Protein 2IJE (pdb70)

Sequence (237 aa):
GPLGSALEIAEQLTLLDHLVFKSIPYEEFFGQGWMKAEKYERTPYIMKTTKHFNHVSNFIASEIIRNEDISARASAIEKWVAVADICRCLHNYNAVLEITSSINRSAIFRLKKTWLKVSKQTKSLLDKLQKLVSSDGRFKNLRESLRNCDPPCVPYLGMYLTDLVFIEEGTPNYTEDGLVNFSKMRMISHIIREIRQFQQTTYKIDPQPKVIQYLLDESFMLDEESLYESSLLIEPK

B-factor: mean 37.24, std 9.21, range [16.59, 80.66]

Radius of gyration: 19.48 Å; Cα contacts (8 Å, |Δi|>4): 268; chains: 1; bounding box: 43×47×56 Å

Solvent-accessible surface area: 13004 Å² total; per-residue (Å²): 88,114,141,37,53,1,81,75,13,0,50,1,4,0,40,35,1,6,111,26,3,84,47,4,54,80,100,12,0,92,23,24,0,5,111,78,91,90,58,144,129,114,1,47,79,0,28,108,12,62,153,27,32,76,35,8,8,37,4,0,0,0,29,0,5,130,35,167,80,50,62,35,12,4,59,8,0,52,53,1,1,27,0,0,28,36,0,76,79,48,65,0,7,9,0,0,24,0,0,4,45,0,2,76,60,75,4,0,118,37,0,113,129,1,38,138,113,5,44,170,141,15,84,57,52,15,58,124,1,52,111,33,4,30,74,110,57,100,29,140,66,0,82,76,33,10,171,98,14,118,39,46,0,2,2,50,7,17,4,8,18,65,13,0,34,144,23,20,132,64,30,85,77,135,48,184,118,51,115,61,19,127,68,4,70,165,92,7,44,119,20,6,174,76,0,98,84,7,12,115,53,71,20,211,30,112,82,80,102,178,19,39,138,71,8,91,53,116,100,38,58,34,90,133,115,34,0,70,109,30,0,55,147,55,24,102,185

Nearest PDB structures (foldseek):
  2ije-assembly1_S  TM=1.004E+00  e=6.057E-34  Mus musculus
  3qxl-assembly1_A  TM=9.163E-01  e=3.971E-13  Homo sapiens
  6axg-assembly1_A  TM=9.161E-01  e=7.379E-11  Homo sapiens
  6axg-assembly6_K  TM=8.942E-01  e=6.439E-11  Homo sapiens
  6axg-assembly5_I  TM=9.229E-01  e=1.831E-10  Homo sapiens

Foldseek 3Di:
DLLVVLQQLLQQLLQVLLVLLLPFDLVLLPPLLCPDPCNCVSGVSVVVNVVSLVLLLLLLLLVLLPDDDLQVNLVSLLSLLSSLVVNVVQQALSSLCSRLVSCVQPLNVVLVVSVVNHDPVSVVSSVVSCLCQPCPPLSVNVVVVLVPDDDLHHHNVVSLSVVSVVLNVPDDCADPVRHGPVVSVVVSVVSSVSSNNNSPDHDPDDHDVVSVVVSPDCVRGDDPVRSNVSSCVNPPD

Secondary structure (DSSP, 8-state):
-HHHHHHHHHHHHHHHHHHHHHT--GGGGGGGGGGSTTHHHH-HHHHHHHHHHHHHHHHHHHHHHT-SSHHHHHHHHHHHHHHHHHHHHTTBHHHHHHHHHHHTSHHHHT-HHHHHTS-HHHHHHHHHHHHHT--HHHHHHHHHHHHT-PSS-B--HHHHHHHHHHHHHHS-SB-TTS-B-HHHHHHHHHHHHHHHHHHHSPP-----HHHHHHHH--TT---HHHHHHHHHHHS--

Structure (mmCIF, N/CA/C/O backbone):
data_2IJE
#
_entry.id   2IJE
#
_cell.length_a   75.430
_cell.length_b   77.801
_cell.length_c   110.303
_cell.angle_alpha   90.00
_cell.angle_beta   90.00
_cell.angle_gamma   90.00
#
_symmetry.space_group_name_H-M   'C 2 2 21'
#
loop_
_entity.id
_entity.type
_entity.pdbx_description
1 polymer 'Guanine nucleotide-releasing protein'
2 non-polymer GLYCEROL
3 water water
#
loop_
_atom_site.group_PDB
_atom_site.id
_atom_site.type_symbol
_atom_site.label_atom_id
_atom_site.label_alt_id
_atom_site.label_comp_id
_atom_site.label_asym_id
_atom_site.label_entity_id
_atom_site.label_seq_id
_atom_site.pdbx_PDB_ins_code
_atom_site.Cartn_x
_atom_site.Cartn_y
_atom_site.Cartn_z
_atom_site.occupancy
_atom_site.B_iso_or_equiv
_atom_site.auth_seq_id
_atom_site.auth_comp_id
_atom_site.auth_asym_id
_atom_site.auth_atom_id
_atom_site.pdbx_PDB_model_num
ATOM 1 N N . GLY A 1 1 ? -33.355 -6.008 -4.135 1.00 41.81 1023 GLY S N 1
ATOM 2 C CA . GLY A 1 1 ? -32.225 -6.905 -4.484 1.00 42.25 1023 GLY S CA 1
ATOM 3 C C . GLY A 1 1 ? -31.361 -7.300 -3.295 1.00 43.17 1023 GLY S C 1
ATOM 4 O O . GLY A 1 1 ? -31.614 -6.881 -2.161 1.00 44.77 1023 GLY S O 1
ATOM 5 N N . PRO A 1 2 ? -30.321 -8.110 -3.526 1.00 42.49 1024 PRO S N 1
ATOM 6 C CA . PRO A 1 2 ? -29.425 -8.550 -2.456 1.00 42.87 1024 PRO S CA 1
ATOM 7 C C . PRO A 1 2 ? -28.791 -7.369 -1.720 1.00 42.13 1024 PRO S C 1
ATOM 8 O O . PRO A 1 2 ? -28.869 -7.289 -0.491 1.00 42.33 1024 PRO S O 1
ATOM 12 N N . LEU A 1 3 ? -28.181 -6.450 -2.470 1.00 40.20 1025 LEU S N 1
ATOM 13 C CA . LEU A 1 3 ? -27.532 -5.286 -1.869 1.00 38.60 1025 LEU S CA 1
ATOM 14 C C . LEU A 1 3 ? -28.467 -4.498 -0.971 1.00 37.36 1025 LEU S C 1
ATOM 15 O O . LEU A 1 3 ? -28.055 -4.014 0.079 1.00 36.95 1025 LEU S O 1
ATOM 20 N N . GLY A 1 4 ? -29.724 -4.371 -1.390 1.00 36.39 1026 GLY S N 1
ATOM 21 C CA . GLY A 1 4 ? -30.699 -3.637 -0.604 1.00 33.77 1026 GLY S CA 1
ATOM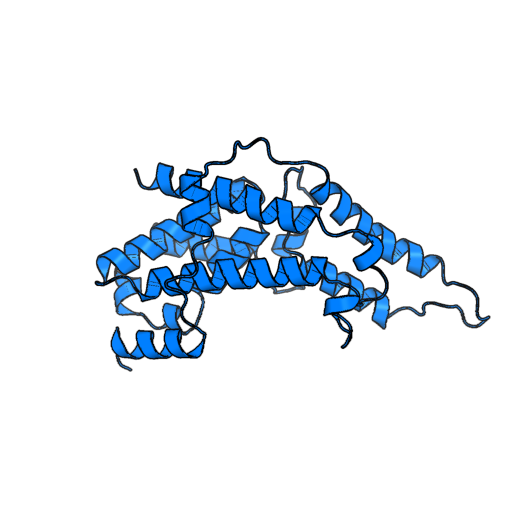 22 C C . GLY A 1 4 ? -31.053 -4.323 0.703 1.00 33.14 1026 GLY S C 1
ATOM 23 O O . GLY A 1 4 ? -31.189 -3.674 1.734 1.00 33.38 1026 GLY S O 1
ATOM 24 N N . SER A 1 5 ? -31.214 -5.639 0.663 1.00 32.66 1027 SER S N 1
ATOM 25 C CA . SER A 1 5 ? -31.544 -6.386 1.863 1.00 31.56 1027 SER S CA 1
ATOM 26 C C . SER A 1 5 ? -30.354 -6.314 2.800 1.00 29.37 1027 SER S C 1
ATOM 27 O O . SER A 1 5 ? -30.498 -6.057 3.987 1.00 28.17 1027 SER S O 1
ATOM 30 N N . ALA A 1 6 ? -29.173 -6.540 2.248 1.00 27.50 1028 ALA S N 1
ATOM 31 C CA . ALA A 1 6 ? -27.953 -6.494 3.036 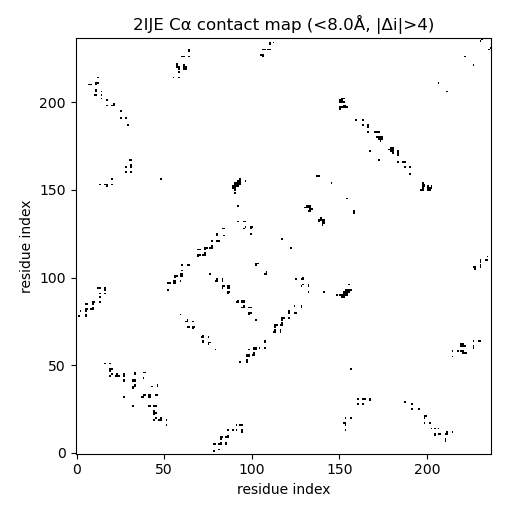1.00 28.54 1028 ALA S CA 1
ATOM 32 C C . ALA A 1 6 ? -27.821 -5.126 3.702 1.00 27.84 1028 ALA S C 1
ATOM 33 O O . ALA A 1 6 ? -27.450 -5.032 4.881 1.00 26.26 1028 ALA S O 1
ATOM 35 N N . LEU A 1 7 ? -28.143 -4.074 2.946 1.00 27.38 1029 LEU S N 1
ATOM 36 C CA . LEU A 1 7 ? -28.050 -2.710 3.454 1.00 26.37 1029 LEU S CA 1
ATOM 37 C C . LEU A 1 7 ? -28.970 -2.445 4.622 1.00 27.24 1029 LEU S C 1
ATOM 38 O O . LEU A 1 7 ? -28.515 -1.919 5.632 1.00 27.18 1029 LEU S O 1
ATOM 43 N N . GLU A 1 8 ? -30.256 -2.788 4.513 1.00 28.50 1030 GLU S N 1
ATOM 44 C CA . GLU A 1 8 ? -31.139 -2.525 5.655 1.00 29.83 1030 GLU S CA 1
ATOM 45 C C . GLU A 1 8 ? -30.819 -3.389 6.873 1.00 27.76 1030 GLU S C 1
ATOM 46 O O . GLU A 1 8 ? -31.019 -2.957 7.993 1.00 28.74 1030 GLU S O 1
ATOM 52 N N . ILE A 1 9 ? -30.325 -4.602 6.664 1.00 26.48 1031 ILE S N 1
ATOM 53 C CA . ILE A 1 9 ? -29.964 -5.442 7.802 1.00 26.99 1031 ILE S CA 1
ATOM 54 C C . ILE A 1 9 ? -28.772 -4.820 8.547 1.00 25.03 1031 ILE S C 1
ATOM 55 O O . ILE A 1 9 ? -28.750 -4.776 9.772 1.00 25.47 1031 ILE S O 1
ATOM 60 N N . ALA A 1 10 ? -27.790 -4.338 7.794 1.00 25.28 1032 ALA S N 1
ATOM 61 C CA . ALA A 1 10 ? -26.618 -3.735 8.391 1.00 26.87 1032 ALA S CA 1
ATOM 62 C C . ALA A 1 10 ? -26.966 -2.459 9.139 1.00 28.11 1032 ALA S C 1
ATOM 63 O O . ALA A 1 10 ? -26.409 -2.200 10.208 1.00 30.66 1032 ALA S O 1
ATOM 65 N N . GLU A 1 11 ? -27.890 -1.669 8.602 1.00 27.59 1033 GLU S N 1
ATOM 66 C CA . GLU A 1 11 ? -28.261 -0.425 9.258 1.00 28.92 1033 GLU S CA 1
ATOM 67 C C . GLU A 1 11 ? -28.997 -0.694 10.562 1.00 29.25 1033 GLU S C 1
ATOM 68 O O . GLU A 1 11 ? -28.689 -0.094 11.598 1.00 26.42 1033 GLU S O 1
ATOM 74 N N . GLN A 1 12 ? -29.984 -1.586 10.511 1.00 27.92 1034 GLN S N 1
ATOM 75 C CA . GLN A 1 12 ? -30.749 -1.890 11.710 1.00 28.88 1034 GLN S CA 1
ATOM 76 C C . GLN A 1 12 ? -29.852 -2.595 12.728 1.00 28.71 1034 GLN S C 1
ATOM 77 O O . GLN A 1 12 ? -29.953 -2.339 13.926 1.00 29.51 1034 GLN S O 1
ATOM 83 N N . LEU A 1 13 ? -28.956 -3.456 12.253 1.00 28.98 1035 LEU S N 1
ATOM 84 C CA . LEU A 1 13 ? -28.036 -4.154 13.154 1.00 29.31 1035 LEU S CA 1
ATOM 85 C C . LEU A 1 13 ? -27.179 -3.109 13.846 1.00 28.69 1035 LEU S C 1
ATOM 86 O O . LEU A 1 13 ? -26.908 -3.198 15.042 1.00 28.79 1035 LEU S O 1
ATOM 91 N N . THR A 1 14 ? -26.742 -2.122 13.075 1.00 27.65 1036 THR S N 1
ATOM 92 C CA . THR A 1 14 ? -25.900 -1.070 13.613 1.00 28.43 1036 THR S CA 1
ATOM 93 C C . THR A 1 14 ? -26.624 -0.236 14.666 1.00 29.58 1036 THR S C 1
ATOM 94 O O . THR A 1 14 ? -26.026 0.121 15.682 1.00 32.69 1036 THR S O 1
ATOM 98 N N . LEU A 1 15 ? -27.902 0.065 14.442 1.00 30.14 1037 LEU S N 1
ATOM 99 C CA . LEU A 1 15 ? -28.692 0.824 15.426 1.00 29.30 1037 LEU S CA 1
ATOM 100 C C . LEU A 1 15 ? -28.784 0.034 16.736 1.00 29.93 1037 LEU S C 1
ATOM 101 O O . LEU A 1 15 ? -28.645 0.593 17.823 1.00 27.50 1037 LEU S O 1
ATOM 106 N N . LEU A 1 16 ? -29.053 -1.267 16.623 1.00 29.91 1038 LEU S N 1
ATOM 107 C CA . LEU A 1 16 ? -29.162 -2.118 17.803 1.00 31.95 1038 LEU S CA 1
ATOM 108 C C . LEU A 1 16 ? -27.792 -2.249 18.474 1.00 30.80 1038 LEU S C 1
ATOM 109 O O . LEU A 1 16 ? -27.688 -2.172 19.692 1.00 32.22 1038 LEU S O 1
ATOM 114 N N . ASP A 1 17 ? -26.745 -2.434 17.680 1.00 31.30 1039 ASP S N 1
ATOM 115 C CA . ASP A 1 17 ? -25.397 -2.570 18.234 1.00 32.98 1039 ASP S CA 1
ATOM 116 C C . ASP A 1 17 ? -25.045 -1.339 19.038 1.00 33.20 1039 ASP S C 1
ATOM 117 O O . ASP A 1 17 ? -24.630 -1.423 20.195 1.00 33.27 1039 ASP S O 1
ATOM 122 N N . HIS A 1 18 ? -25.218 -0.186 18.413 1.00 31.81 1040 HIS S N 1
ATOM 123 C CA . HIS A 1 18 ? -24.888 1.045 19.076 1.00 32.85 1040 HIS S CA 1
ATOM 124 C C . HIS A 1 18 ? -25.710 1.373 20.318 1.00 32.87 1040 HIS S C 1
ATOM 125 O O . HIS A 1 18 ? -25.177 1.946 21.271 1.00 32.03 1040 HIS S O 1
ATOM 132 N N . LEU A 1 19 ? -26.992 1.014 20.321 1.00 31.43 1041 LEU S N 1
ATOM 133 C CA . LEU A 1 19 ? -27.825 1.305 21.481 1.00 33.71 1041 LEU S CA 1
ATOM 134 C C . LEU A 1 19 ? -27.350 0.554 22.733 1.00 33.85 1041 LEU S C 1
ATOM 135 O O . LEU A 1 19 ? -27.247 1.141 23.817 1.00 34.24 1041 LEU S O 1
ATOM 140 N N . VAL A 1 20 ? -27.055 -0.736 22.590 1.00 32.68 1042 VAL S N 1
ATOM 141 C CA . VAL A 1 20 ? -26.590 -1.521 23.731 1.00 33.89 1042 VAL S CA 1
ATOM 142 C C . VAL A 1 20 ? -25.232 -0.989 24.239 1.00 33.30 1042 VAL S C 1
ATOM 143 O O . VAL A 1 20 ? -24.994 -0.916 25.450 1.00 33.52 1042 VAL S O 1
ATOM 147 N N . PHE A 1 21 ? -24.376 -0.586 23.299 1.00 30.54 1043 PHE S N 1
ATOM 148 C CA . PHE A 1 21 ? -23.051 -0.051 23.589 1.00 30.10 1043 PHE S CA 1
ATOM 149 C C . PHE A 1 21 ? -23.104 1.272 24.358 1.00 31.72 1043 PHE S C 1
ATOM 150 O O . PHE A 1 21 ? -22.356 1.479 25.308 1.00 30.68 1043 PHE S O 1
ATOM 158 N N . LYS A 1 22 ? -24.018 2.143 23.947 1.00 32.98 1044 LYS S N 1
ATOM 159 C CA . LYS A 1 22 ? -24.211 3.472 24.524 1.00 31.81 1044 LYS S CA 1
ATOM 160 C C . LYS A 1 22 ? -24.853 3.496 25.912 1.00 31.03 1044 LYS S C 1
ATOM 161 O O . LYS A 1 22 ? -24.714 4.466 26.644 1.00 30.19 1044 LYS S O 1
ATOM 167 N N . SER A 1 23 ? -25.553 2.429 26.270 1.00 30.76 1045 SER S N 1
ATOM 168 C CA . SER A 1 23 ? -26.219 2.353 27.561 1.00 32.12 1045 SER S CA 1
ATOM 169 C C . SER A 1 23 ? -25.295 1.938 28.703 1.00 31.75 1045 SER S C 1
ATOM 170 O O . SER A 1 23 ? -25.731 1.803 29.841 1.00 31.42 1045 SER S O 1
ATOM 173 N N . ILE A 1 24 ? -24.025 1.704 28.409 1.00 31.03 1046 ILE S N 1
ATOM 174 C CA . ILE A 1 24 ? -23.118 1.312 29.471 1.00 29.92 1046 ILE S CA 1
ATOM 175 C C . ILE A 1 24 ? -22.682 2.539 30.268 1.00 31.10 1046 ILE S C 1
ATOM 176 O O . ILE A 1 24 ? -21.977 3.405 29.747 1.00 30.76 1046 ILE S O 1
ATOM 181 N N . PRO A 1 25 ? -23.117 2.646 31.534 1.00 30.62 1047 PRO S N 1
ATOM 182 C CA . PRO A 1 25 ? -22.691 3.814 32.315 1.00 31.58 1047 PRO S CA 1
ATOM 183 C C . PRO A 1 25 ? -21.168 3.708 32.504 1.00 31.38 1047 PRO S C 1
ATOM 184 O O . PRO A 1 25 ? -20.661 2.643 32.852 1.00 32.02 1047 PRO S O 1
ATOM 188 N N . TYR A 1 26 ? -20.436 4.790 32.266 1.00 31.98 1048 TYR S N 1
ATOM 189 C CA . TYR A 1 26 ? -18.981 4.716 32.372 1.00 33.61 1048 TYR S CA 1
ATOM 190 C C . TYR A 1 26 ? -18.434 4.214 33.700 1.00 35.35 1048 TYR S C 1
ATOM 191 O O . TYR A 1 26 ? -17.275 3.807 33.775 1.00 37.43 1048 TYR S O 1
ATOM 200 N N . GLU A 1 27 ? -19.262 4.212 34.739 1.00 35.04 1049 GLU S N 1
ATOM 201 C CA . GLU A 1 27 ? -18.832 3.720 36.044 1.00 37.83 1049 GLU S CA 1
ATOM 202 C C . GLU A 1 27 ? -18.525 2.207 35.975 1.00 37.02 1049 GLU S C 1
ATOM 203 O O . GLU A 1 27 ? -17.713 1.679 36.752 1.00 35.41 1049 GLU S O 1
ATOM 209 N N . GLU A 1 28 ? -19.165 1.507 35.044 1.00 33.34 1050 GLU S N 1
ATOM 210 C CA . GLU A 1 28 ? -18.930 0.076 34.922 1.00 33.82 1050 GLU S CA 1
ATOM 211 C C . GLU A 1 28 ? -17.512 -0.270 34.475 1.00 31.92 1050 GLU S C 1
ATOM 212 O O . GLU A 1 28 ? -17.053 -1.381 34.689 1.00 31.18 1050 GLU S O 1
ATOM 218 N N . PHE A 1 29 ? -16.809 0.678 33.872 1.00 31.21 1051 PHE S N 1
ATOM 219 C CA . PHE A 1 29 ? -15.445 0.417 33.427 1.00 31.78 1051 PHE S CA 1
ATOM 220 C C . PHE A 1 29 ? -14.398 0.501 34.542 1.00 32.81 1051 PHE S C 1
ATOM 221 O O . PHE A 1 29 ? -13.211 0.242 34.304 1.00 31.34 1051 PHE S O 1
ATOM 229 N N . PHE A 1 30 ? -14.840 0.850 35.750 1.00 33.00 1052 PHE S N 1
ATOM 230 C CA . PHE A 1 30 ? -13.942 0.973 36.906 1.00 35.72 1052 PHE S CA 1
ATOM 231 C C . PHE A 1 30 ? -13.757 -0.328 37.683 1.00 35.52 1052 PHE S C 1
ATOM 232 O O . PHE A 1 30 ? -14.734 -0.942 38.116 1.00 35.39 1052 PHE S O 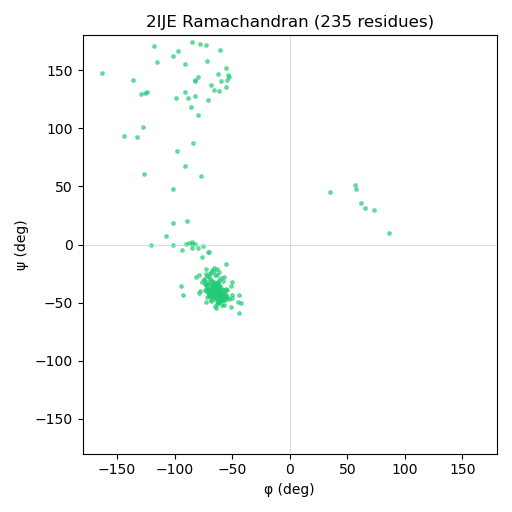1
ATOM 240 N N . GLY A 1 31 ? -12.506 -0.735 37.866 1.00 34.44 1053 GLY S N 1
ATOM 241 C CA . GLY A 1 31 ? -12.215 -1.929 38.640 1.00 35.09 1053 GLY S CA 1
ATOM 242 C C . GLY A 1 31 ? -12.508 -3.290 38.042 1.00 36.60 1053 GLY S C 1
ATOM 243 O O . GLY A 1 31 ? -12.796 -4.234 38.774 1.00 38.61 1053 GLY S O 1
ATOM 244 N N . GLN A 1 32 ? -12.427 -3.407 36.723 1.00 36.79 1054 GLN S N 1
ATOM 245 C CA . GLN A 1 32 ? -12.676 -4.679 36.042 1.00 37.49 1054 GLN S CA 1
ATOM 246 C C . GLN A 1 32 ? -13.754 -5.560 36.685 1.00 36.60 1054 GLN S C 1
ATOM 247 O O . GLN A 1 32 ? -13.581 -6.769 36.828 1.00 38.38 1054 GLN S O 1
ATOM 253 N N . GLY A 1 33 ? -14.878 -4.957 37.054 1.00 35.96 1055 GLY S N 1
ATOM 254 C CA . GLY A 1 33 ? -15.945 -5.717 37.670 1.00 34.01 1055 GLY S CA 1
ATOM 255 C C . GLY A 1 33 ? -16.504 -6.817 36.783 1.00 34.82 1055 GLY S C 1
ATOM 256 O O . GLY A 1 33 ? -17.062 -7.794 37.277 1.00 35.80 1055 GLY S O 1
ATOM 257 N N . TRP A 1 34 ? -16.353 -6.685 35.473 1.00 34.02 1056 TRP S N 1
ATOM 258 C CA . TRP A 1 34 ? -16.888 -7.698 34.576 1.00 34.49 1056 TRP S CA 1
ATOM 259 C C . TRP A 1 34 ? -16.090 -8.996 34.659 1.00 36.21 1056 TRP S C 1
ATOM 260 O O . TRP A 1 34 ? -16.474 -10.004 34.071 1.00 35.83 1056 TRP S O 1
ATOM 271 N N . MET A 1 35 ? -14.988 -8.968 35.403 1.00 37.80 1057 MET S N 1
ATOM 272 C CA . MET A 1 35 ? -14.147 -10.147 35.580 1.00 40.18 1057 MET S CA 1
ATOM 273 C C . MET A 1 35 ? -14.398 -10.827 36.940 1.00 41.65 1057 MET S C 1
ATOM 274 O O . MET A 1 35 ? -13.782 -11.846 37.256 1.00 42.04 1057 MET S O 1
ATOM 279 N N . LYS A 1 36 ? -15.299 -10.260 37.739 1.00 42.06 1058 LYS S N 1
ATOM 280 C CA . LYS A 1 36 ? -15.619 -10.809 39.053 1.00 43.02 1058 LYS S CA 1
ATOM 281 C C . LYS A 1 36 ? -16.873 -11.681 39.019 1.00 43.50 1058 LYS S C 1
ATOM 282 O O . LYS A 1 36 ? -17.636 -11.659 38.059 1.00 43.72 1058 LYS S O 1
ATOM 288 N N . ALA A 1 37 ? -17.085 -12.434 40.090 1.00 44.29 1059 ALA S N 1
ATOM 289 C CA . ALA A 1 37 ? -18.241 -13.310 40.188 1.00 45.44 1059 ALA S CA 1
ATOM 290 C C . ALA A 1 37 ? -19.520 -12.495 40.302 1.00 45.76 1059 ALA S C 1
ATOM 291 O O . ALA A 1 37 ? -20.594 -12.965 39.938 1.00 45.95 1059 ALA S O 1
ATOM 293 N N . GLU A 1 38 ? -19.403 -11.266 40.793 1.00 46.31 1060 GLU S N 1
ATOM 294 C CA . GLU A 1 38 ? -20.568 -10.398 40.944 1.00 47.59 1060 GLU S CA 1
ATOM 295 C C . GLU A 1 38 ? -20.800 -9.587 39.681 1.00 46.23 1060 GLU S C 1
ATOM 296 O O . GLU A 1 38 ? -21.479 -8.559 39.720 1.00 46.57 1060 GLU S O 1
ATOM 302 N N . LYS A 1 39 ? -20.240 -10.045 38.565 1.00 44.35 1061 LYS S N 1
ATOM 303 C CA . LYS A 1 39 ? -20.363 -9.338 37.293 1.00 43.86 1061 LYS S CA 1
ATOM 304 C C . LYS A 1 39 ? -21.775 -8.929 36.866 1.00 43.10 1061 LYS S C 1
ATOM 305 O O . LYS A 1 39 ? -21.981 -7.796 36.433 1.00 43.84 1061 LYS S O 1
ATOM 311 N N . TYR A 1 40 ? -22.747 -9.831 36.976 1.00 41.91 1062 TYR S N 1
ATOM 312 C CA . TYR A 1 40 ? -24.106 -9.505 36.552 1.00 42.58 1062 TYR S CA 1
ATOM 313 C C . TYR A 1 40 ? -24.766 -8.428 37.383 1.00 43.03 1062 TYR S C 1
ATOM 314 O O . TYR A 1 40 ? -25.692 -7.758 36.929 1.00 42.72 1062 TYR S O 1
ATOM 323 N N . GLU A 1 41 ? -24.271 -8.260 38.600 1.00 44.73 1063 GLU S N 1
ATOM 324 C CA . GLU A 1 41 ? -24.802 -7.268 39.509 1.00 46.47 1063 GLU S CA 1
ATOM 325 C C . GLU A 1 41 ? -24.025 -5.959 39.372 1.00 45.14 1063 GLU S C 1
ATOM 326 O O . GLU A 1 41 ? -24.606 -4.879 39.324 1.00 45.00 1063 GLU S O 1
ATOM 332 N N . ARG A 1 42 ? -22.705 -6.074 39.289 1.00 43.95 1064 ARG S N 1
ATOM 333 C CA . ARG A 1 42 ? -21.826 -4.919 39.193 1.00 42.63 1064 ARG S CA 1
ATOM 334 C C . ARG A 1 42 ? -21.732 -4.290 37.794 1.00 40.48 1064 ARG S C 1
ATOM 335 O O . ARG A 1 42 ? -21.730 -3.062 37.644 1.00 39.57 1064 ARG S O 1
ATOM 343 N N . THR A 1 43 ? -21.662 -5.124 36.767 1.00 37.20 1065 THR S N 1
ATOM 344 C CA . THR A 1 43 ? -21.580 -4.604 35.407 1.00 35.67 1065 THR S CA 1
ATOM 345 C C . THR A 1 43 ? -22.667 -5.208 34.516 1.00 34.94 1065 THR S C 1
ATOM 346 O O . THR A 1 43 ? -22.378 -5.863 33.519 1.00 33.39 1065 THR S O 1
ATOM 350 N N . PRO A 1 44 ? -23.943 -4.982 34.867 1.00 35.69 1066 PRO S N 1
ATOM 351 C CA . PRO A 1 44 ? -25.064 -5.517 34.086 1.00 35.31 1066 PRO S CA 1
ATOM 352 C C . PRO A 1 44 ? -25.092 -5.072 32.628 1.00 35.19 1066 PRO S C 1
ATOM 353 O O . PRO A 1 44 ? -25.438 -5.856 31.742 1.00 34.53 1066 PRO S O 1
ATOM 357 N N . TYR A 1 45 ? -24.731 -3.819 32.374 1.00 34.91 1067 TYR S N 1
ATOM 358 C CA . TYR A 1 45 ? -24.740 -3.316 31.009 1.00 35.27 1067 TYR S CA 1
ATOM 359 C C . TYR A 1 45 ? -23.629 -3.847 30.130 1.00 35.17 1067 TYR S C 1
ATOM 360 O O . TYR A 1 45 ? -23.859 -4.132 28.954 1.00 34.82 1067 TYR S O 1
ATOM 369 N N . ILE A 1 46 ? -22.424 -3.978 30.673 1.00 34.45 1068 ILE S N 1
ATOM 370 C CA . ILE A 1 46 ? -21.342 -4.540 29.875 1.00 34.51 1068 ILE S CA 1
ATOM 371 C C . ILE A 1 46 ? -21.764 -5.967 29.501 1.00 34.43 1068 ILE S C 1
ATOM 372 O O . ILE A 1 46 ? -21.595 -6.403 28.357 1.00 33.54 1068 ILE S O 1
ATOM 377 N N . MET A 1 47 ? -22.319 -6.678 30.480 1.00 34.17 1069 MET S N 1
ATOM 378 C CA . MET A 1 47 ? -22.788 -8.043 30.279 1.00 36.86 1069 MET S CA 1
ATOM 379 C C . MET A 1 47 ? -23.897 -8.095 29.223 1.00 37.19 1069 MET S C 1
ATOM 380 O O . MET A 1 47 ? -23.979 -9.049 28.452 1.00 36.20 1069 MET S O 1
ATOM 385 N N . LYS A 1 48 ? -24.749 -7.075 29.183 1.00 36.58 1070 LYS S N 1
ATOM 386 C CA . LYS A 1 48 ? -25.807 -7.046 28.178 1.00 36.61 1070 LYS S CA 1
ATOM 387 C C . LYS A 1 48 ? -25.205 -6.899 26.787 1.00 34.08 1070 LYS S C 1
ATOM 388 O O . LYS A 1 48 ? -25.726 -7.442 25.814 1.00 33.28 1070 LYS S O 1
ATOM 394 N N . THR A 1 49 ? -24.108 -6.152 26.706 1.00 31.83 1071 THR S N 1
ATOM 395 C CA . THR A 1 49 ? -23.429 -5.922 25.440 1.00 30.34 1071 THR S CA 1
ATOM 396 C C . THR A 1 49 ? -22.858 -7.236 24.939 1.00 31.15 1071 THR S C 1
ATOM 397 O O . THR A 1 49 ? -22.983 -7.575 23.769 1.00 30.06 1071 THR S O 1
ATOM 401 N N . THR A 1 50 ? -22.250 -7.982 25.849 1.00 33.23 1072 THR S N 1
ATOM 402 C CA . THR A 1 50 ? -21.671 -9.278 25.530 1.00 34.81 1072 THR S CA 1
ATOM 403 C C . THR A 1 50 ? -22.774 -10.282 25.162 1.00 33.81 1072 THR S C 1
ATOM 404 O O . THR A 1 50 ? -22.599 -11.124 24.277 1.00 35.24 1072 THR S O 1
ATOM 408 N N . LYS A 1 51 ? -23.915 -10.178 25.831 1.00 33.04 1073 LYS S N 1
ATOM 409 C CA . LYS A 1 51 ? -25.041 -11.059 25.560 1.00 32.67 1073 LYS S CA 1
ATOM 410 C C . LYS A 1 51 ? -25.556 -10.764 24.151 1.00 31.39 1073 LYS S C 1
ATOM 411 O O . LYS A 1 51 ? -25.821 -11.673 23.358 1.00 31.56 1073 LYS S O 1
ATOM 417 N N . HIS A 1 52 ? -25.690 -9.481 23.850 1.00 29.09 1074 HIS S N 1
ATOM 418 C CA . HIS A 1 52 ? -26.159 -9.052 22.542 1.00 29.33 1074 HIS S CA 1
ATOM 419 C C . HIS A 1 52 ? -25.233 -9.594 21.452 1.00 27.70 1074 HIS S C 1
ATOM 420 O O . HIS A 1 52 ? -25.689 -10.076 20.421 1.00 27.30 1074 HIS S O 1
ATOM 427 N N . PHE A 1 53 ? -23.929 -9.511 21.692 1.00 25.85 1075 PHE S N 1
ATOM 428 C CA . PHE A 1 53 ? -22.941 -9.992 20.734 1.00 25.13 1075 PHE S CA 1
ATOM 429 C C . PHE A 1 53 ? -23.118 -11.497 20.439 1.00 25.78 1075 PHE S C 1
ATOM 430 O O . PHE A 1 53 ? -23.028 -11.916 19.281 1.00 23.45 1075 PHE S O 1
ATOM 438 N N . ASN A 1 54 ? -23.356 -12.299 21.485 1.00 27.63 1076 ASN S N 1
ATOM 439 C CA . ASN A 1 54 ? -23.540 -13.740 21.319 1.00 28.44 1076 ASN S CA 1
ATOM 440 C C . ASN A 1 54 ? -24.873 -14.068 20.660 1.00 29.07 1076 ASN S C 1
ATOM 441 O O . ASN A 1 54 ? -24.980 -15.063 19.946 1.00 30.43 1076 ASN S O 1
ATOM 446 N N . HIS A 1 55 ? -25.887 -13.246 20.911 1.00 28.66 1077 HIS S N 1
ATOM 447 C CA . HIS A 1 55 ? -27.196 -13.447 20.298 1.00 29.75 1077 HIS S CA 1
ATOM 448 C C . HIS A 1 55 ? -27.073 -13.288 18.774 1.00 28.41 1077 HIS S C 1
ATOM 449 O O . HIS A 1 55 ? -27.442 -14.183 18.021 1.00 28.80 1077 HIS S O 1
ATOM 456 N N . VAL A 1 56 ? -26.539 -12.147 18.335 1.00 27.85 1078 VAL S N 1
ATOM 457 C CA . VAL A 1 56 ? -26.375 -11.854 16.915 1.00 26.29 1078 VAL S CA 1
ATOM 458 C C . VAL A 1 56 ? -25.538 -12.923 16.242 1.00 27.46 1078 VAL S C 1
ATOM 459 O O . VAL A 1 56 ? -25.870 -13.407 15.166 1.00 28.43 1078 VAL S O 1
ATOM 463 N N . SER A 1 57 ? -24.430 -13.281 16.875 1.00 26.57 1079 SER S N 1
ATOM 464 C CA . SER A 1 57 ? -23.559 -14.298 16.325 1.00 25.63 1079 SER S CA 1
ATOM 465 C C . SER A 1 57 ? -24.285 -15.644 16.200 1.00 24.97 1079 SER S C 1
ATOM 466 O O . SER A 1 57 ? -24.168 -16.337 15.199 1.00 22.99 1079 SER S O 1
ATOM 469 N N . ASN A 1 58 ? -25.041 -16.014 17.223 1.00 27.48 1080 ASN S N 1
ATOM 470 C CA . ASN A 1 58 ? -25.768 -17.281 17.185 1.00 31.15 1080 ASN S CA 1
ATOM 471 C C . ASN A 1 58 ? -26.947 -17.241 16.217 1.00 27.20 1080 ASN S C 1
ATOM 472 O O . ASN A 1 58 ? -27.266 -18.237 15.577 1.00 27.35 1080 ASN S O 1
ATOM 477 N N . PHE A 1 59 ? -27.568 -16.076 16.108 1.00 24.91 1081 PHE S N 1
ATOM 478 C CA . PHE A 1 59 ? -28.680 -15.861 15.190 1.00 24.76 1081 PHE S CA 1
ATOM 479 C C . PHE A 1 59 ? -28.195 -16.163 13.757 1.00 23.53 1081 PHE S C 1
ATOM 480 O O . PHE A 1 59 ? -28.838 -16.898 13.003 1.00 20.50 1081 PHE S O 1
ATOM 488 N N . ILE A 1 60 ? -27.037 -15.604 13.405 1.00 23.42 1082 ILE S N 1
ATOM 489 C CA . ILE A 1 60 ? -26.436 -15.789 12.082 1.00 23.67 1082 ILE S CA 1
ATOM 490 C C . ILE A 1 60 ? -26.023 -17.238 11.738 1.00 24.32 1082 ILE S C 1
ATOM 491 O O . ILE A 1 60 ? -26.325 -17.739 10.646 1.00 23.54 1082 ILE S O 1
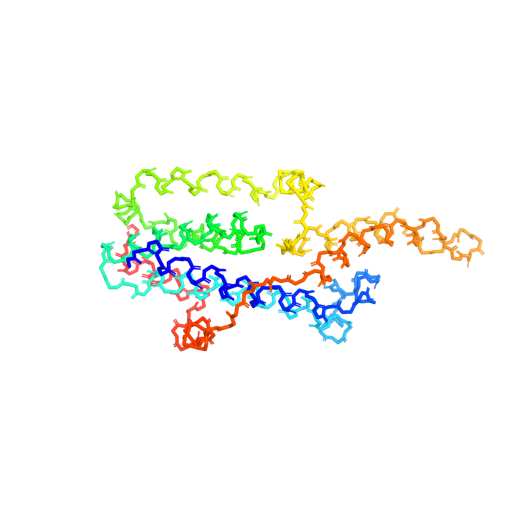ATOM 496 N N . ALA A 1 61 ? -25.328 -17.904 12.653 1.00 23.05 1083 ALA S N 1
ATOM 497 C CA . ALA A 1 61 ? -24.900 -19.279 12.409 1.00 24.51 1083 ALA S CA 1
ATOM 498 C C . ALA A 1 61 ? -26.105 -20.215 12.258 1.00 24.57 1083 ALA S C 1
ATOM 499 O 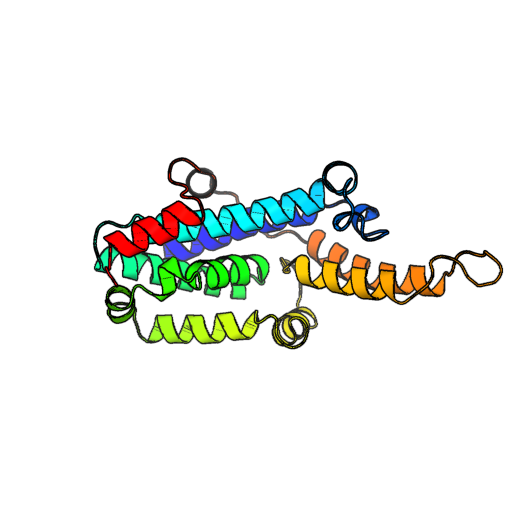O . ALA A 1 61 ? -26.097 -21.114 11.422 1.00 24.42 1083 ALA S O 1
ATOM 501 N N . SER A 1 62 ? -27.129 -19.986 13.077 1.00 24.62 1084 SER S N 1
ATOM 502 C CA . SER A 1 62 ? -28.352 -20.779 13.057 1.00 25.16 1084 SER S CA 1
ATOM 503 C C . SER A 1 62 ? -29.067 -20.648 11.719 1.00 26.82 1084 SER S C 1
ATOM 504 O O . SER A 1 62 ? -29.438 -21.652 11.107 1.00 25.00 1084 SER S O 1
ATOM 507 N N . GLU A 1 63 ? -29.262 -19.411 11.269 1.00 27.51 1085 GLU S N 1
ATOM 508 C CA . GLU A 1 63 ? -29.933 -19.183 10.004 1.00 27.56 1085 GLU S CA 1
ATOM 509 C C . GLU A 1 63 ? -29.175 -19.857 8.869 1.00 29.73 1085 GLU S C 1
ATOM 510 O O . GLU A 1 63 ? -29.780 -20.497 8.013 1.00 30.10 1085 GLU S O 1
ATOM 516 N N . ILE A 1 64 ? -27.852 -19.724 8.861 1.00 28.71 1086 ILE S N 1
ATOM 517 C CA . ILE A 1 64 ? -27.054 -20.341 7.813 1.00 29.38 1086 ILE S CA 1
ATOM 518 C C . ILE A 1 64 ? -27.213 -21.856 7.831 1.00 30.98 1086 ILE S C 1
ATOM 519 O O . ILE A 1 64 ? -27.469 -22.476 6.798 1.00 32.98 1086 ILE S O 1
ATOM 524 N N . ILE A 1 65 ? -27.058 -22.453 9.005 1.00 30.06 1087 ILE S N 1
ATOM 525 C CA . ILE A 1 65 ? -27.177 -23.902 9.147 1.00 31.09 1087 ILE S CA 1
ATOM 526 C C . ILE A 1 65 ? -28.566 -24.448 8.785 1.00 30.45 1087 ILE S C 1
ATOM 527 O O . ILE A 1 65 ? -28.677 -25.502 8.170 1.00 31.10 1087 ILE S O 1
ATOM 532 N N . ARG A 1 66 ? -29.616 -23.724 9.153 1.00 31.91 1088 ARG S N 1
ATOM 533 C CA . ARG A 1 66 ? -30.976 -24.164 8.872 1.00 33.41 1088 ARG S CA 1
ATOM 534 C C . ARG A 1 66 ? -31.445 -24.017 7.428 1.00 34.82 1088 ARG S C 1
ATOM 535 O O . ARG A 1 66 ? -32.572 -24.382 7.121 1.00 35.18 1088 ARG S O 1
ATOM 543 N N . ASN A 1 67 ? -30.603 -23.489 6.541 1.00 37.56 1089 ASN S N 1
ATOM 544 C CA . ASN A 1 67 ? -31.005 -23.359 5.141 1.00 40.44 1089 ASN S CA 1
ATOM 545 C C . ASN A 1 67 ? -31.058 -24.731 4.470 1.00 42.20 1089 ASN S C 1
ATOM 546 O O . ASN A 1 67 ? -30.084 -25.478 4.462 1.00 41.54 1089 ASN S O 1
ATOM 551 N N . GLU A 1 68 ? -32.219 -25.033 3.898 1.00 45.99 1090 GLU S N 1
ATOM 552 C CA . GLU A 1 68 ? -32.516 -26.308 3.246 1.00 48.22 1090 GLU S CA 1
ATOM 553 C C . GLU A 1 68 ? -31.491 -26.947 2.314 1.00 48.75 1090 GLU S C 1
ATOM 554 O O . GLU A 1 68 ? -31.072 -28.078 2.545 1.00 49.20 1090 GLU S O 1
ATOM 560 N N . ASP A 1 69 ? -31.099 -26.246 1.256 1.00 48.68 1091 ASP S N 1
ATOM 561 C CA . ASP A 1 69 ? -30.135 -26.805 0.304 1.00 48.26 1091 ASP S CA 1
ATOM 562 C C . ASP A 1 69 ? -28.831 -26.024 0.202 1.00 47.52 1091 ASP S C 1
ATOM 563 O O . ASP A 1 69 ? -28.715 -24.922 0.734 1.00 46.90 1091 ASP S O 1
ATOM 568 N N . ILE A 1 70 ? -27.856 -26.597 -0.500 1.00 46.06 1092 ILE S N 1
ATOM 569 C CA . ILE A 1 70 ? -26.548 -25.973 -0.653 1.00 45.68 1092 ILE S CA 1
ATOM 570 C C . ILE A 1 70 ? -26.551 -24.557 -1.228 1.00 43.88 1092 ILE S C 1
ATOM 571 O O . ILE A 1 70 ? -25.767 -23.719 -0.791 1.00 42.93 1092 ILE S O 1
ATOM 576 N N . SER A 1 71 ? -27.417 -24.279 -2.199 1.00 41.12 1093 SER S N 1
ATOM 577 C CA . SER A 1 71 ? -27.433 -22.948 -2.800 1.00 41.09 1093 SER S CA 1
ATOM 578 C C . SER A 1 71 ? -28.024 -21.853 -1.932 1.00 40.36 1093 SER S C 1
ATOM 579 O O . SER A 1 71 ? -27.584 -20.707 -1.995 1.00 40.02 1093 SER S O 1
ATOM 582 N N . ALA A 1 72 ? -29.024 -22.192 -1.127 1.00 39.43 1094 ALA S N 1
ATOM 583 C CA . ALA A 1 72 ? -29.630 -21.198 -0.257 1.00 38.65 1094 ALA S CA 1
ATOM 584 C C . ALA A 1 72 ? -28.654 -20.950 0.891 1.00 37.57 1094 ALA S C 1
ATOM 585 O O . ALA A 1 72 ? -28.591 -19.859 1.452 1.00 35.58 1094 ALA S O 1
ATOM 587 N N . ARG A 1 73 ? -27.886 -21.983 1.216 1.00 36.63 1095 ARG S N 1
ATOM 588 C CA . ARG A 1 73 ? -26.907 -21.917 2.291 1.00 38.25 1095 ARG S CA 1
ATOM 589 C C . ARG A 1 73 ? -25.778 -20.972 1.877 1.00 36.77 1095 ARG S C 1
ATOM 590 O O . ARG A 1 73 ? -25.388 -20.077 2.627 1.00 36.38 1095 ARG S O 1
ATOM 598 N N . ALA A 1 74 ? -25.272 -21.175 0.665 1.00 35.77 1096 ALA S N 1
ATOM 599 C CA . ALA A 1 74 ? -24.199 -20.349 0.127 1.00 35.48 1096 ALA S CA 1
ATOM 600 C C . ALA A 1 74 ? -24.639 -18.895 0.014 1.00 36.05 1096 ALA S C 1
ATOM 601 O O . ALA A 1 74 ? -23.894 -17.983 0.380 1.00 35.36 1096 ALA S O 1
ATOM 603 N N . SER A 1 75 ? -25.851 -18.678 -0.483 1.00 35.79 1097 SER S N 1
ATOM 604 C CA . SER A 1 75 ? -26.345 -17.322 -0.637 1.00 37.85 1097 SER S CA 1
ATOM 605 C C . SER A 1 75 ? -26.617 -16.654 0.716 1.00 35.48 1097 SER S C 1
ATOM 606 O O . SER A 1 75 ? -26.600 -15.426 0.823 1.00 33.89 1097 SER S O 1
ATOM 609 N N . ALA A 1 76 ? -26.862 -17.451 1.753 1.00 33.80 1098 ALA S N 1
ATOM 610 C CA . ALA A 1 76 ? -27.094 -16.865 3.069 1.00 31.52 1098 ALA S CA 1
ATOM 611 C C . ALA A 1 76 ? -25.747 -16.333 3.555 1.00 29.29 1098 ALA S C 1
ATOM 612 O O . ALA A 1 76 ? -25.656 -15.261 4.165 1.00 27.98 1098 ALA S O 1
ATOM 614 N N . ILE A 1 77 ? -24.699 -17.093 3.263 1.00 27.93 1099 ILE S N 1
ATOM 615 C CA . ILE A 1 77 ? -23.349 -16.711 3.639 1.00 27.60 1099 ILE S CA 1
ATOM 616 C C . ILE A 1 77 ? -22.927 -15.453 2.866 1.00 29.69 1099 ILE S C 1
ATOM 617 O O . ILE A 1 77 ? -22.314 -14.543 3.428 1.00 26.49 1099 ILE S O 1
ATOM 622 N N . GLU A 1 78 ? -23.266 -15.400 1.580 1.00 30.26 1100 GLU S N 1
ATOM 623 C CA . GLU A 1 78 ? -22.892 -14.251 0.767 1.00 32.34 1100 GLU S CA 1
ATOM 624 C C . GLU A 1 78 ? -23.636 -13.021 1.252 1.00 30.44 1100 GLU S C 1
ATOM 625 O O . GLU A 1 78 ? -23.097 -11.920 1.234 1.00 32.11 1100 GLU S O 1
ATOM 631 N N . LYS A 1 79 ? -24.869 -13.213 1.702 1.00 28.58 1101 LYS S N 1
ATOM 632 C CA . LYS A 1 79 ? -25.662 -12.110 2.220 1.00 27.75 1101 LYS S CA 1
ATOM 633 C C . LYS A 1 79 ? -24.987 -11.540 3.464 1.00 29.16 1101 LYS S C 1
ATOM 634 O O . LYS A 1 79 ? -24.768 -10.329 3.563 1.00 30.36 1101 LYS S O 1
ATOM 640 N N . TRP A 1 80 ? -24.647 -12.416 4.410 1.00 27.47 1102 TRP S N 1
ATOM 641 C CA . TRP A 1 80 ? -24.018 -11.967 5.649 1.00 26.97 1102 TRP S CA 1
ATOM 642 C C . TRP A 1 80 ? -22.648 -11.316 5.475 1.00 26.68 1102 TRP S C 1
ATOM 643 O O . TRP A 1 80 ? -22.339 -10.356 6.166 1.00 26.82 1102 TRP S O 1
ATOM 654 N N . VAL A 1 81 ? -21.827 -11.830 4.564 1.00 28.67 1103 VAL S N 1
ATOM 655 C CA . VAL A 1 81 ? -20.518 -11.233 4.334 1.00 27.32 1103 VAL S CA 1
ATOM 656 C C . VAL A 1 81 ? -20.720 -9.820 3.772 1.00 28.39 1103 VAL S C 1
ATOM 657 O O . VAL A 1 81 ? -19.977 -8.894 4.100 1.00 30.07 1103 VAL S O 1
ATOM 661 N N . ALA A 1 82 ? -21.746 -9.655 2.941 1.00 28.80 1104 ALA S N 1
ATOM 662 C CA . ALA A 1 82 ? -22.046 -8.356 2.349 1.00 26.56 1104 ALA S CA 1
ATOM 663 C C . ALA A 1 82 ? -22.477 -7.413 3.450 1.00 26.10 1104 ALA S C 1
ATOM 664 O O . ALA A 1 82 ? -22.154 -6.228 3.420 1.00 28.40 1104 ALA S O 1
ATOM 666 N N . VAL A 1 83 ? -23.217 -7.940 4.419 1.00 25.69 1105 VAL S N 1
ATOM 667 C CA . VAL A 1 83 ? -23.678 -7.144 5.551 1.00 26.21 1105 VAL S CA 1
ATOM 668 C C . VAL A 1 83 ? -22.491 -6.704 6.397 1.00 25.03 1105 VAL S C 1
ATOM 669 O O . VAL A 1 83 ? -22.430 -5.562 6.857 1.00 23.67 1105 VAL S O 1
ATOM 673 N N . ALA A 1 84 ? -21.552 -7.624 6.607 1.00 26.68 1106 ALA S N 1
ATOM 674 C CA . ALA A 1 84 ? -20.348 -7.337 7.394 1.00 27.89 1106 ALA S CA 1
ATOM 675 C C . ALA A 1 84 ? -19.561 -6.209 6.747 1.00 29.03 1106 ALA S C 1
ATOM 676 O O . ALA A 1 84 ? -19.051 -5.317 7.431 1.00 29.07 1106 ALA S O 1
ATOM 678 N N . ASP A 1 85 ? -19.460 -6.251 5.424 1.00 29.45 1107 ASP S N 1
ATOM 679 C CA . ASP A 1 85 ? -18.738 -5.213 4.707 1.00 31.22 1107 ASP S CA 1
ATOM 680 C C . ASP A 1 85 ? -19.428 -3.844 4.807 1.00 30.08 1107 ASP S C 1
ATOM 681 O O . ASP A 1 85 ? -18.768 -2.809 4.945 1.00 30.59 1107 ASP S O 1
ATOM 686 N N . ILE A 1 86 ? -20.752 -3.832 4.720 1.00 28.52 1108 ILE S N 1
ATOM 687 C CA . ILE A 1 86 ? -21.476 -2.579 4.834 1.00 28.35 1108 ILE S CA 1
ATOM 688 C C . ILE A 1 86 ? -21.282 -2.053 6.261 1.00 28.70 1108 ILE S C 1
ATOM 689 O O . ILE A 1 86 ? -21.101 -0.853 6.475 1.00 30.18 1108 ILE S O 1
ATOM 694 N N . CYS A 1 87 ? -21.308 -2.956 7.235 1.00 26.56 1109 CYS S N 1
ATOM 695 C CA . CYS A 1 87 ? -21.100 -2.557 8.621 1.00 29.22 1109 CYS S CA 1
ATOM 696 C C . CYS A 1 87 ? -19.697 -1.961 8.787 1.00 28.84 1109 CYS S C 1
ATOM 697 O O . CYS A 1 87 ? -19.488 -1.052 9.584 1.00 26.29 1109 CYS S O 1
ATOM 700 N N . ARG A 1 88 ? -18.733 -2.480 8.040 1.00 27.98 1110 ARG S N 1
ATOM 701 C CA . ARG A 1 88 ? -17.387 -1.949 8.130 1.00 32.10 1110 ARG S CA 1
ATOM 702 C C . ARG A 1 88 ? -17.380 -0.505 7.598 1.00 33.21 1110 ARG S C 1
ATOM 703 O O . ARG A 1 88 ? -16.645 0.349 8.094 1.00 29.84 1110 ARG S O 1
ATOM 711 N N . CYS A 1 89 ? -18.208 -0.233 6.592 1.00 34.17 1111 CYS S N 1
ATOM 712 C CA . CYS A 1 89 ? -18.286 1.113 6.042 1.00 35.75 1111 CYS S CA 1
ATOM 713 C C . CYS A 1 89 ? -18.999 2.072 7.007 1.00 35.84 1111 CYS S C 1
ATOM 714 O O . CYS A 1 89 ? -18.750 3.277 6.985 1.00 38.52 1111 CYS S O 1
ATOM 717 N N . LEU A 1 90 ? -19.887 1.540 7.843 1.00 34.49 1112 LEU S N 1
ATOM 718 C CA . LEU A 1 90 ? -20.608 2.353 8.820 1.00 32.57 1112 LEU S CA 1
ATOM 719 C C . LEU A 1 90 ? -19.780 2.438 10.092 1.00 31.90 1112 LEU S C 1
ATOM 720 O O . LEU A 1 90 ? -20.189 3.054 11.075 1.00 31.48 1112 LEU S O 1
ATOM 725 N N . HIS A 1 91 ? -18.610 1.811 10.059 1.00 31.79 1113 HIS S N 1
ATOM 726 C CA . HIS A 1 91 ? -17.701 1.787 11.203 1.00 32.98 1113 HIS S CA 1
ATOM 727 C C . HIS A 1 91 ? -18.282 1.028 12.397 1.00 30.37 1113 HIS S C 1
ATOM 728 O O . HIS A 1 91 ? -18.033 1.358 13.557 1.00 29.24 1113 HIS S O 1
ATOM 735 N N . ASN A 1 92 ? -19.093 0.020 12.093 1.00 30.66 1114 ASN S N 1
ATOM 736 C CA . ASN A 1 92 ? -19.656 -0.836 13.133 1.00 30.20 1114 ASN S CA 1
ATOM 737 C C . ASN A 1 92 ? -18.728 -2.050 13.129 1.00 28.91 1114 ASN S C 1
ATOM 738 O O . ASN A 1 92 ? -19.029 -3.076 12.521 1.00 29.54 1114 ASN S O 1
ATOM 743 N N . TYR A 1 93 ? -17.581 -1.917 13.779 1.00 28.24 1115 TYR S N 1
ATOM 744 C CA . TYR A 1 93 ? -16.627 -3.008 13.804 1.00 28.53 1115 TYR S CA 1
ATOM 745 C C . TYR A 1 93 ? -17.156 -4.149 14.649 1.00 26.87 1115 TYR S C 1
ATOM 746 O O . TYR A 1 93 ? -16.801 -5.304 14.439 1.00 27.46 1115 TYR S O 1
ATOM 755 N N . ASN A 1 94 ? -17.995 -3.811 15.618 1.00 25.59 1116 ASN S N 1
ATOM 756 C CA . ASN A 1 94 ? -18.585 -4.818 16.470 1.00 28.12 1116 ASN S CA 1
ATOM 757 C C . ASN A 1 94 ? -19.317 -5.853 15.607 1.00 28.52 1116 ASN S C 1
ATOM 758 O O . ASN A 1 94 ? -19.147 -7.057 15.793 1.00 28.69 1116 ASN S O 1
ATOM 763 N N . ALA A 1 95 ? -20.131 -5.386 14.663 1.00 27.22 1117 ALA S N 1
ATOM 764 C CA . ALA A 1 95 ? -20.847 -6.310 13.797 1.00 26.38 1117 ALA S CA 1
ATOM 765 C C . ALA A 1 95 ? -19.879 -7.045 12.872 1.00 25.55 1117 ALA S C 1
ATOM 766 O O . ALA A 1 95 ? -20.101 -8.212 12.557 1.00 24.39 1117 ALA S O 1
ATOM 768 N N . VAL A 1 96 ? -18.810 -6.379 12.428 1.00 25.39 1118 VAL S N 1
ATOM 769 C CA . VAL A 1 96 ? -17.862 -7.061 11.554 1.00 24.96 1118 VAL S CA 1
ATOM 770 C C . VAL A 1 96 ? -17.319 -8.298 12.268 1.00 24.97 1118 VAL S C 1
ATOM 771 O O . VAL A 1 96 ? -17.206 -9.364 11.665 1.00 23.90 1118 VAL S O 1
ATOM 775 N N . LEU A 1 97 ? -17.010 -8.158 13.554 1.00 24.81 1119 LEU S N 1
ATOM 776 C CA . LEU A 1 97 ? -16.492 -9.278 14.333 1.00 26.39 1119 LEU S CA 1
ATOM 777 C C . LEU A 1 97 ? -17.594 -10.307 14.596 1.00 25.14 1119 LEU S C 1
ATOM 778 O O . LEU A 1 97 ? -17.373 -11.508 14.432 1.00 25.81 1119 LEU S O 1
ATOM 783 N N . GLU A 1 98 ? -18.778 -9.842 14.988 1.00 23.56 1120 GLU S N 1
ATOM 784 C CA . GLU A 1 98 ? -19.900 -10.748 15.239 1.00 25.17 1120 GLU S CA 1
ATOM 785 C C . GLU A 1 98 ? -20.155 -11.673 14.045 1.00 24.48 1120 GLU S C 1
ATOM 786 O O . GLU A 1 98 ? -20.340 -12.872 14.211 1.00 22.30 1120 GLU S O 1
ATOM 792 N N . ILE A 1 99 ? -20.177 -11.093 12.848 1.00 24.47 1121 ILE S N 1
ATOM 793 C CA . ILE A 1 99 ? -20.450 -11.838 11.623 1.00 26.14 1121 ILE S CA 1
ATOM 794 C C . ILE A 1 99 ? -19.314 -12.754 11.163 1.00 27.20 1121 ILE S C 1
ATOM 795 O O . ILE A 1 99 ? -19.547 -13.940 10.872 1.00 25.02 1121 ILE S O 1
ATOM 800 N N . THR A 1 100 ? -18.093 -12.219 11.099 1.00 27.00 1122 THR S N 1
ATOM 801 C CA . THR A 1 100 ? -16.965 -13.027 10.641 1.00 27.49 1122 THR S CA 1
ATOM 802 C C . THR A 1 100 ? -16.629 -14.142 11.633 1.00 27.58 1122 THR S C 1
ATOM 803 O O . THR A 1 100 ? -16.226 -15.227 11.228 1.00 28.02 1122 THR S O 1
ATOM 807 N N . SER A 1 101 ? -16.814 -13.890 12.924 1.00 27.02 1123 SER S N 1
ATOM 808 C CA . SER A 1 101 ? -16.522 -14.917 13.919 1.00 27.94 1123 SER S CA 1
ATOM 809 C C . SER A 1 101 ? -17.602 -16.004 13.867 1.00 27.89 1123 SER S C 1
ATOM 810 O O . SER A 1 101 ? -17.315 -17.189 14.044 1.00 26.73 1123 SER S O 1
ATOM 813 N N . SER A 1 102 ? -18.836 -15.596 13.592 1.00 25.53 1124 SER S N 1
ATOM 814 C CA . SER A 1 102 ? -19.931 -16.542 13.515 1.00 27.84 1124 SER S CA 1
ATOM 815 C C . SER A 1 102 ? -19.735 -17.517 12.348 1.00 30.06 1124 SER S C 1
ATOM 816 O O . SER A 1 102 ? -19.773 -18.744 12.521 1.00 27.39 1124 SER S O 1
ATOM 819 N N . ILE A 1 103 ? -19.518 -16.955 11.162 1.00 30.78 1125 ILE S N 1
ATOM 820 C CA . ILE A 1 103 ? -19.308 -17.734 9.948 1.00 32.71 1125 ILE S CA 1
ATOM 821 C C . ILE A 1 103 ? -18.050 -18.591 10.038 1.00 34.44 1125 ILE S C 1
ATOM 822 O O . ILE A 1 103 ? -17.912 -19.589 9.334 1.00 34.31 1125 ILE S O 1
ATOM 827 N N . ASN A 1 104 ? -17.138 -18.210 10.924 1.00 36.60 1126 ASN S N 1
ATOM 828 C CA . ASN A 1 104 ? -15.904 -18.960 11.096 1.00 38.06 1126 ASN S CA 1
ATOM 829 C C . ASN A 1 104 ? -16.051 -20.148 12.069 1.00 37.23 1126 ASN S C 1
ATOM 830 O O . ASN A 1 104 ? -15.102 -20.898 12.275 1.00 37.57 1126 ASN S O 1
ATOM 835 N N . ARG A 1 105 ? -17.231 -20.317 12.665 1.00 36.16 1127 ARG S N 1
ATOM 836 C CA . ARG A 1 105 ? -17.480 -21.445 13.572 1.00 35.85 1127 ARG S CA 1
ATOM 837 C C . ARG A 1 105 ? -17.089 -22.728 12.844 1.00 33.69 1127 ARG S C 1
ATOM 838 O O . ARG A 1 105 ? -17.299 -22.850 11.640 1.00 33.85 1127 ARG S O 1
ATOM 846 N N . SER A 1 106 ? -16.543 -23.693 13.570 1.00 33.08 1128 SER S N 1
ATOM 847 C CA . SER A 1 106 ? -16.174 -24.958 12.956 1.00 32.99 1128 SER S CA 1
ATOM 848 C C . SER A 1 106 ? -17.397 -25.578 12.271 1.00 32.24 1128 SER S C 1
ATOM 849 O O . SER A 1 106 ? -17.280 -26.128 11.179 1.00 33.12 1128 SER S O 1
ATOM 852 N N . ALA A 1 107 ? -18.572 -25.473 12.891 1.00 31.15 1129 ALA S N 1
ATOM 853 C CA . ALA A 1 107 ? -19.779 -26.053 12.292 1.00 30.20 1129 ALA S CA 1
ATOM 854 C C . ALA A 1 107 ? -20.085 -25.512 10.888 1.00 30.48 1129 ALA S C 1
ATOM 855 O O . ALA A 1 107 ? -20.648 -26.226 10.059 1.00 28.47 1129 ALA S O 1
ATOM 857 N N . ILE A 1 108 ? -19.724 -24.254 10.622 1.00 31.38 1130 ILE S N 1
ATOM 858 C CA . ILE A 1 108 ? -19.962 -23.663 9.309 1.00 31.66 1130 ILE S CA 1
ATOM 859 C C . ILE A 1 108 ? -18.737 -23.808 8.408 1.00 33.02 1130 ILE S C 1
ATOM 860 O O . ILE A 1 108 ? -18.869 -24.029 7.209 1.00 33.20 1130 ILE S O 1
ATOM 865 N N . PHE A 1 109 ? -17.547 -23.706 8.989 1.00 35.09 1131 PHE S N 1
ATOM 866 C CA . PHE A 1 109 ? -16.304 -23.841 8.229 1.00 37.25 1131 PHE S CA 1
ATOM 867 C C . PHE A 1 109 ? -16.157 -25.221 7.553 1.00 38.12 1131 PHE S C 1
ATOM 868 O O . PHE A 1 109 ? -15.681 -25.311 6.419 1.00 39.76 1131 PHE S O 1
ATOM 876 N N . ARG A 1 110 ? -16.563 -26.287 8.246 1.00 37.49 1132 ARG S N 1
ATOM 877 C CA . ARG A 1 110 ? -16.454 -27.656 7.716 1.00 38.51 1132 ARG S CA 1
ATOM 878 C C . ARG A 1 110 ? -17.402 -27.996 6.561 1.00 39.56 1132 ARG S C 1
ATOM 879 O O . ARG A 1 110 ? -17.302 -29.076 5.978 1.00 41.01 1132 ARG S O 1
ATOM 887 N N . LEU A 1 111 ? -18.318 -27.086 6.238 1.00 40.05 1133 LEU S N 1
ATOM 888 C CA . LEU A 1 111 ? -19.281 -27.307 5.158 1.00 40.54 1133 LEU S CA 1
ATOM 889 C C . LEU A 1 111 ? -18.631 -27.109 3.793 1.00 40.66 1133 LEU S C 1
ATOM 890 O O . LEU A 1 111 ? -19.072 -26.279 3.001 1.00 40.33 1133 LEU S O 1
ATOM 895 N N . LYS A 1 112 ? -17.596 -27.902 3.521 1.00 43.23 1134 LYS S N 1
ATOM 896 C CA . LYS A 1 112 ? -16.827 -27.823 2.278 1.00 43.96 1134 LYS S CA 1
ATOM 897 C C . LYS A 1 112 ? -17.633 -27.693 0.992 1.00 44.64 1134 LYS S C 1
ATOM 898 O O . LYS A 1 112 ? -17.340 -26.823 0.174 1.00 46.12 1134 LYS S O 1
ATOM 904 N N . LYS A 1 113 ? -18.640 -28.542 0.800 1.00 44.95 1135 LYS S N 1
ATOM 905 C CA . LYS A 1 113 ? -19.442 -28.477 -0.420 1.00 44.69 1135 LYS S CA 1
ATOM 906 C C . LYS A 1 113 ? -20.188 -27.154 -0.575 1.00 44.37 1135 LYS S C 1
ATOM 907 O O . LYS A 1 113 ? -20.386 -26.683 -1.693 1.00 45.08 1135 LYS S O 1
ATOM 913 N N . THR A 1 114 ? -20.593 -26.554 0.541 1.00 43.05 1136 THR S N 1
ATOM 914 C CA . THR A 1 114 ? -21.305 -25.276 0.509 1.00 41.69 1136 THR S CA 1
ATOM 915 C C . THR A 1 114 ? -20.349 -24.156 0.113 1.00 41.18 1136 THR S C 1
ATOM 916 O O . THR A 1 114 ? -20.694 -23.273 -0.680 1.00 39.76 1136 THR S O 1
ATOM 920 N N . TRP A 1 115 ? -19.142 -24.199 0.663 1.00 40.29 1137 TRP S N 1
ATOM 921 C CA . TRP A 1 115 ? -18.150 -23.186 0.355 1.00 41.67 1137 TRP S CA 1
ATOM 922 C C . TRP A 1 115 ? -17.733 -23.176 -1.116 1.00 43.60 1137 TRP S C 1
ATOM 923 O O . TRP A 1 115 ? -17.315 -22.142 -1.644 1.00 43.64 1137 TRP S O 1
ATOM 934 N N . LEU A 1 116 ? -17.854 -24.319 -1.782 1.00 44.87 1138 LEU S N 1
ATOM 935 C CA . LEU A 1 116 ? -17.511 -24.393 -3.194 1.00 45.74 1138 LEU S CA 1
ATOM 936 C C . LEU A 1 116 ? -18.465 -23.474 -3.949 1.00 45.80 1138 LEU S C 1
ATOM 937 O O . LEU A 1 116 ? -18.081 -22.837 -4.925 1.00 46.44 1138 LEU S O 1
ATOM 942 N N . LYS A 1 117 ? -19.709 -23.396 -3.483 1.00 46.08 1139 LYS S N 1
ATOM 943 C CA . LYS A 1 117 ? -20.705 -22.557 -4.137 1.00 46.09 1139 LYS S CA 1
ATOM 944 C C . LYS A 1 117 ? -20.706 -21.093 -3.729 1.00 43.68 1139 LYS S C 1
ATOM 945 O O . LYS A 1 117 ? -21.549 -20.323 -4.193 1.00 44.62 1139 LYS S O 1
ATOM 951 N N . VAL A 1 118 ? -19.782 -20.699 -2.862 1.00 41.88 1140 VAL S N 1
ATOM 952 C CA . VAL A 1 118 ? -19.709 -19.300 -2.453 1.00 41.26 1140 VAL S CA 1
ATOM 953 C C . VAL A 1 118 ? -18.757 -18.590 -3.413 1.00 41.97 1140 VAL S C 1
ATOM 954 O O . VAL A 1 118 ? -17.661 -19.085 -3.688 1.00 40.80 1140 VAL S O 1
ATOM 958 N N . SER A 1 119 ? -19.188 -17.442 -3.932 1.00 43.41 1141 SER S N 1
ATOM 959 C CA . SER A 1 119 ? -18.386 -16.670 -4.888 1.00 45.21 1141 SER S CA 1
ATOM 960 C C . SER A 1 119 ? -16.983 -16.351 -4.395 1.00 46.43 1141 SER S C 1
ATOM 961 O O . SER A 1 119 ? -16.764 -16.138 -3.198 1.00 47.12 1141 SER S O 1
ATOM 964 N N . LYS A 1 120 ? -16.028 -16.314 -5.322 1.00 48.02 1142 LYS S N 1
ATOM 965 C CA . LYS A 1 120 ? -14.649 -16.008 -4.952 1.00 49.53 1142 LYS S CA 1
ATOM 966 C C . LYS A 1 120 ? -14.542 -14.554 -4.493 1.00 47.70 1142 LYS S C 1
ATOM 967 O O . LYS A 1 120 ? -13.614 -14.194 -3.774 1.00 48.48 1142 LYS S O 1
ATOM 973 N N . GLN A 1 121 ? -15.491 -13.723 -4.909 1.00 45.95 1143 GLN S N 1
ATOM 974 C CA . GLN A 1 121 ? -15.484 -12.329 -4.496 1.00 46.22 1143 GLN S CA 1
ATOM 975 C C . GLN A 1 121 ? -15.855 -12.288 -3.015 1.00 43.29 1143 GLN S C 1
ATOM 976 O O . GLN A 1 121 ? -15.285 -11.511 -2.249 1.00 40.96 1143 GLN S O 1
ATOM 982 N N . THR A 1 122 ? -16.805 -13.143 -2.628 1.00 40.26 1144 THR S N 1
ATOM 983 C CA . THR A 1 122 ? -17.259 -13.240 -1.244 1.00 37.13 1144 THR S CA 1
ATOM 984 C C . THR A 1 122 ? -16.166 -13.817 -0.357 1.00 36.33 1144 THR S C 1
ATOM 985 O O . THR A 1 122 ? -15.925 -13.314 0.737 1.00 35.72 1144 THR S O 1
ATOM 989 N N . LYS A 1 123 ? -15.497 -14.865 -0.823 1.00 37.03 1145 LYS S N 1
ATOM 990 C CA . LYS A 1 123 ? -14.428 -15.472 -0.032 1.00 39.51 1145 LYS S CA 1
ATOM 991 C C . LYS A 1 123 ? -13.302 -14.467 0.193 1.00 41.47 1145 LYS S C 1
ATOM 992 O O . LYS A 1 123 ? -12.666 -14.440 1.254 1.00 41.47 1145 LYS S O 1
ATOM 998 N N . SER A 1 124 ? -13.055 -13.645 -0.822 1.00 42.13 1146 SER S N 1
ATOM 999 C CA . SER A 1 124 ? -12.011 -12.638 -0.747 1.00 44.27 1146 SER S CA 1
ATOM 1000 C C . SER A 1 124 ? -12.412 -11.542 0.224 1.00 43.80 1146 SER S C 1
ATOM 1001 O O . SER A 1 124 ? -11.607 -11.088 1.041 1.00 46.15 1146 SER S O 1
ATOM 1004 N N . LEU A 1 125 ? -13.664 -11.117 0.127 1.00 41.88 1147 LEU S N 1
ATOM 1005 C CA . LEU A 1 125 ? -14.176 -10.068 0.989 1.00 40.96 1147 LEU S CA 1
ATOM 1006 C C . LEU A 1 125 ? -14.124 -10.495 2.448 1.00 40.26 1147 LEU S C 1
ATOM 1007 O O . LEU A 1 125 ? -13.823 -9.696 3.323 1.00 42.32 1147 LEU S O 1
ATOM 1012 N N . LEU A 1 126 ? -14.417 -11.764 2.705 1.00 40.37 1148 LEU S N 1
ATOM 1013 C CA . LEU A 1 126 ? -14.399 -12.292 4.065 1.00 40.44 1148 LEU S CA 1
ATOM 1014 C C . LEU A 1 126 ? -12.983 -12.250 4.630 1.00 40.56 1148 LEU S C 1
ATOM 1015 O O . LEU A 1 126 ? -12.767 -11.868 5.777 1.00 39.30 1148 LEU S O 1
ATOM 1020 N N . ASP A 1 127 ? -12.022 -12.652 3.805 1.00 41.85 1149 ASP S N 1
ATOM 1021 C CA . ASP A 1 127 ? -10.626 -12.685 4.208 1.00 42.99 1149 ASP S CA 1
ATOM 1022 C C . ASP A 1 127 ? -10.137 -11.313 4.680 1.00 40.16 1149 ASP S C 1
ATOM 1023 O O . ASP A 1 127 ? -9.469 -11.203 5.708 1.00 38.91 1149 ASP S O 1
ATOM 1028 N N . LYS A 1 128 ? -10.474 -10.272 3.927 1.00 38.54 1150 LYS S N 1
ATOM 1029 C CA . LYS A 1 128 ? -10.072 -8.915 4.286 1.00 37.84 1150 LYS S CA 1
ATOM 1030 C C . LYS A 1 128 ? -10.746 -8.540 5.603 1.00 34.90 1150 LYS S C 1
ATOM 1031 O O . LYS A 1 128 ? -10.114 -7.980 6.498 1.00 33.11 1150 LYS S O 1
ATOM 1037 N N . LEU A 1 129 ? -12.034 -8.859 5.711 1.00 30.76 1151 LEU S N 1
ATOM 1038 C CA . LEU A 1 129 ? -12.796 -8.549 6.910 1.00 30.34 1151 LEU S CA 1
ATOM 1039 C C . LEU A 1 129 ? -12.249 -9.236 8.159 1.00 30.23 1151 LEU S C 1
ATOM 1040 O O . LEU A 1 129 ? -12.183 -8.623 9.220 1.00 30.18 1151 LEU S O 1
ATOM 1045 N N . GLN A 1 130 ? -11.850 -10.499 8.041 1.00 30.37 1152 GLN S N 1
ATOM 1046 C CA . GLN A 1 130 ? -11.311 -11.213 9.195 1.00 34.06 1152 GLN S CA 1
ATOM 1047 C C . GLN A 1 130 ? -9.969 -10.600 9.589 1.00 33.14 1152 GLN S C 1
ATOM 1048 O O . GLN A 1 130 ? -9.653 -10.484 10.775 1.00 33.06 1152 GLN S O 1
ATOM 1054 N N . LYS A 1 131 ? -9.185 -10.196 8.593 1.00 32.99 1153 LYS S N 1
ATOM 1055 C CA . LYS A 1 131 ? -7.898 -9.571 8.870 1.00 34.03 1153 LYS S CA 1
ATOM 1056 C C . LYS A 1 131 ? -8.122 -8.270 9.646 1.00 31.29 1153 LYS S C 1
ATOM 1057 O O . LYS A 1 131 ? -7.467 -8.012 10.653 1.00 28.46 1153 LYS S O 1
ATOM 1063 N N . LEU A 1 132 ? -9.065 -7.460 9.183 1.00 29.87 1154 LEU S N 1
ATOM 1064 C CA . LEU A 1 132 ? -9.340 -6.208 9.853 1.00 29.77 1154 LEU S CA 1
ATOM 1065 C C . LEU A 1 132 ? -9.669 -6.408 11.321 1.00 29.39 1154 LEU S C 1
ATOM 1066 O O . LEU A 1 132 ? -9.167 -5.673 12.166 1.00 29.66 1154 LEU S O 1
ATOM 1071 N N . VAL A 1 133 ? -10.492 -7.409 11.631 1.00 29.30 1155 VAL S N 1
ATOM 1072 C CA . VAL A 1 133 ? -10.874 -7.637 13.024 1.00 28.70 1155 VAL S CA 1
ATOM 1073 C C . VAL A 1 133 ? -10.150 -8.766 13.747 1.00 29.26 1155 VAL S C 1
ATOM 1074 O O . VAL A 1 133 ? -10.616 -9.237 14.779 1.00 27.47 1155 VAL S O 1
ATOM 1078 N N . SER A 1 134 ? -9.004 -9.178 13.215 1.00 29.37 1156 SER S N 1
ATOM 1079 C CA . SER A 1 134 ? -8.211 -10.236 13.825 1.00 30.04 1156 SER S CA 1
ATOM 1080 C C . SER A 1 134 ? -7.781 -9.864 15.241 1.00 30.45 1156 SER S C 1
ATOM 1081 O O . SER A 1 134 ? -7.425 -8.724 15.495 1.00 30.54 1156 SER S O 1
ATOM 1084 N N . SER A 1 135 ? -7.795 -10.824 16.162 1.00 29.72 1157 SER S N 1
ATOM 1085 C CA . SER A 1 135 ? -7.376 -10.537 17.529 1.00 29.92 1157 SER S CA 1
ATOM 1086 C C . SER A 1 135 ? -5.846 -10.427 17.669 1.00 28.70 1157 SER S C 1
ATOM 1087 O O . SER A 1 135 ? -5.356 -10.002 18.703 1.00 29.51 1157 SER S O 1
ATOM 1090 N N . ASP A 1 136 ? -5.094 -10.802 16.642 1.00 29.26 1158 ASP S N 1
ATOM 1091 C CA . ASP A 1 136 ? -3.636 -10.734 16.737 1.00 30.58 1158 ASP S CA 1
ATOM 1092 C C . ASP A 1 136 ? -3.142 -9.348 17.123 1.00 29.32 1158 ASP S C 1
ATOM 1093 O O . ASP A 1 136 ? -3.669 -8.334 16.667 1.00 27.46 1158 ASP S O 1
ATOM 1098 N N . GLY A 1 137 ? -2.110 -9.326 17.958 1.00 29.99 1159 GLY S N 1
ATOM 1099 C CA . GLY A 1 137 ? -1.532 -8.076 18.408 1.00 30.18 1159 GLY S CA 1
ATOM 1100 C C . GLY A 1 137 ? -2.542 -7.255 19.177 1.00 29.86 1159 GLY S C 1
ATOM 1101 O O . GLY A 1 137 ? -2.545 -6.024 19.094 1.00 30.03 1159 GLY S O 1
ATOM 1102 N N . ARG A 1 138 ? -3.401 -7.938 19.931 1.00 28.91 1160 ARG S N 1
ATOM 1103 C CA . ARG A 1 138 ? -4.425 -7.256 20.710 1.00 29.51 1160 ARG S CA 1
ATOM 1104 C C . ARG A 1 138 ? -5.269 -6.412 19.760 1.00 25.70 1160 ARG S C 1
ATOM 1105 O O . ARG A 1 138 ? -5.462 -5.225 19.992 1.00 24.86 1160 ARG S O 1
ATOM 1113 N N . PHE A 1 139 ? -5.758 -7.037 18.691 1.00 25.93 1161 PHE S N 1
ATOM 1114 C CA . PHE A 1 139 ? -6.582 -6.364 17.687 1.00 25.92 1161 PHE S CA 1
ATOM 1115 C C . PHE A 1 139 ? -5.849 -5.181 17.094 1.00 25.76 1161 PHE S C 1
ATOM 1116 O O . PHE A 1 139 ? -6.403 -4.097 16.981 1.00 25.67 1161 PHE S O 1
ATOM 1124 N N . LYS A 1 140 ? -4.602 -5.405 16.706 1.00 26.71 1162 LYS S N 1
ATOM 1125 C CA . LYS A 1 140 ? -3.781 -4.359 16.119 1.00 28.35 1162 LYS S CA 1
ATOM 1126 C C . LYS A 1 140 ? -4.446 -3.608 14.967 1.00 28.33 1162 LYS S C 1
ATOM 1127 O O . LYS A 1 140 ? -4.535 -2.379 14.989 1.00 27.16 1162 LYS S O 1
ATOM 1133 N N . ASN A 1 141 ? -4.914 -4.340 13.960 1.00 30.23 1163 ASN S N 1
ATOM 1134 C CA . ASN A 1 141 ? -5.523 -3.693 12.797 1.00 30.53 1163 ASN S CA 1
ATOM 1135 C C . ASN A 1 141 ? -6.781 -2.924 13.135 1.00 29.57 1163 ASN S C 1
ATOM 1136 O O . ASN A 1 141 ? -7.009 -1.838 12.604 1.00 28.13 1163 ASN S O 1
ATOM 1141 N N . LEU A 1 142 ? -7.594 -3.496 14.017 1.00 28.32 1164 LEU S N 1
ATOM 1142 C CA . LEU A 1 142 ? -8.833 -2.865 14.433 1.00 28.02 1164 LEU S CA 1
ATOM 1143 C C . LEU A 1 142 ? -8.549 -1.608 15.258 1.00 28.23 1164 LEU S C 1
ATOM 1144 O O . LEU A 1 142 ? -9.177 -0.569 15.054 1.00 26.41 1164 LEU S O 1
ATOM 1149 N N . ARG A 1 143 ? -7.594 -1.708 16.182 1.00 27.45 1165 ARG S N 1
ATOM 1150 C CA . ARG A 1 143 ? -7.239 -0.574 17.023 1.00 29.73 1165 ARG S CA 1
ATOM 1151 C C . ARG A 1 143 ? -6.749 0.578 16.145 1.00 29.77 1165 ARG S C 1
ATOM 1152 O O . ARG A 1 143 ? -7.122 1.728 16.356 1.00 28.78 1165 ARG S O 1
ATOM 1160 N N . GLU A 1 144 ? -5.916 0.256 15.156 1.00 31.43 1166 GLU S N 1
ATOM 1161 C CA . GLU A 1 144 ? -5.389 1.259 14.233 1.00 31.98 1166 GLU S CA 1
ATOM 1162 C C . GLU A 1 144 ? -6.531 1.887 13.428 1.00 33.35 1166 GLU S C 1
ATOM 1163 O O . GLU A 1 144 ? -6.553 3.091 13.199 1.00 32.60 1166 GLU S O 1
ATOM 1169 N N . SER A 1 145 ? -7.483 1.069 12.998 1.00 33.75 1167 SER S N 1
ATOM 1170 C CA . SER A 1 145 ? -8.616 1.582 12.234 1.00 34.16 1167 SER S CA 1
ATOM 1171 C C . SER A 1 145 ? -9.470 2.507 13.102 1.00 33.20 1167 SER S C 1
ATOM 1172 O O . SER A 1 145 ? -10.070 3.469 12.617 1.00 33.10 1167 SER S O 1
ATOM 1175 N N . LEU A 1 146 ? -9.518 2.213 14.395 1.00 32.92 1168 LEU S N 1
ATOM 1176 C CA . LEU A 1 146 ? -10.297 3.017 15.325 1.00 33.21 1168 LEU S CA 1
ATOM 1177 C C . LEU A 1 146 ? -9.599 4.304 15.717 1.00 34.33 1168 LEU S C 1
ATOM 1178 O O . LEU A 1 146 ? -10.252 5.276 16.094 1.00 33.07 1168 LEU S O 1
ATOM 1183 N N . ARG A 1 147 ? -8.273 4.299 15.645 1.00 36.40 1169 ARG S N 1
ATOM 1184 C CA . ARG A 1 147 ? -7.481 5.473 15.998 1.00 40.59 1169 ARG S CA 1
ATOM 1185 C C . ARG A 1 147 ? -7.847 6.645 15.081 1.00 43.94 1169 ARG S C 1
ATOM 1186 O O . ARG A 1 147 ? -8.037 7.773 15.535 1.00 43.30 1169 ARG S O 1
ATOM 1194 N N . ASN A 1 148 ? -7.974 6.342 13.791 1.00 49.07 1170 ASN S N 1
ATOM 1195 C CA . ASN A 1 148 ? -8.295 7.328 12.763 1.00 52.24 1170 ASN S CA 1
ATOM 1196 C C . ASN A 1 148 ? -9.768 7.239 12.394 1.00 52.80 1170 ASN S C 1
ATOM 1197 O O . ASN A 1 148 ? -10.107 7.218 11.211 1.00 54.09 1170 ASN S O 1
ATOM 1202 N N . CYS A 1 149 ? -10.646 7.202 13.390 1.00 52.34 1171 CYS S N 1
ATOM 1203 C CA . CYS A 1 149 ? -12.066 7.063 13.098 1.00 51.29 1171 CYS S CA 1
ATOM 1204 C C . CYS A 1 149 ? -12.986 8.128 13.694 1.00 50.15 1171 CYS S C 1
ATOM 1205 O O . CYS A 1 149 ? -12.927 8.422 14.887 1.00 48.72 1171 CYS S O 1
ATOM 1208 N N . ASP A 1 150 ? -13.846 8.690 12.846 1.00 49.53 1172 ASP S N 1
ATOM 1209 C CA . ASP A 1 150 ? -14.808 9.710 13.259 1.00 48.17 1172 ASP S CA 1
ATOM 1210 C C . ASP A 1 150 ? -16.166 9.072 13.498 1.00 46.14 1172 ASP S C 1
ATOM 1211 O O . ASP A 1 150 ? -16.696 8.381 12.620 1.00 44.39 1172 ASP S O 1
ATOM 1216 N N . PRO A 1 151 ? -16.750 9.291 14.689 1.00 44.11 1173 PRO S N 1
ATOM 1217 C CA . PRO A 1 151 ? -18.065 8.705 14.958 1.00 42.57 1173 PRO S CA 1
ATOM 1218 C C . PRO A 1 151 ? -19.060 9.248 13.930 1.00 41.43 1173 PRO S C 1
ATOM 1219 O O . PRO A 1 151 ? -18.763 10.216 13.232 1.00 41.25 1173 PRO S O 1
ATOM 1223 N N . PRO A 1 152 ? -20.255 8.644 13.829 1.00 39.53 1174 PRO S N 1
ATOM 1224 C CA . PRO A 1 152 ? -20.747 7.498 14.600 1.00 37.21 1174 PRO S CA 1
ATOM 1225 C C . PRO A 1 152 ? -19.908 6.244 14.384 1.00 36.49 1174 PRO S C 1
ATOM 1226 O O . PRO A 1 152 ? -19.391 6.000 13.289 1.00 35.99 1174 PRO S O 1
ATOM 1230 N N . CYS A 1 153 ? -19.792 5.437 15.431 1.00 34.83 1175 CYS S N 1
ATOM 1231 C CA . CYS A 1 153 ? -18.988 4.230 15.360 1.00 34.22 1175 CYS S CA 1
ATOM 1232 C C . CYS A 1 153 ? -19.314 3.250 16.486 1.00 32.89 1175 CYS S C 1
ATOM 1233 O O . CYS A 1 153 ? -19.685 3.654 17.588 1.00 33.64 1175 CYS S O 1
ATOM 1236 N N . VAL A 1 154 ? -19.189 1.957 16.208 1.00 31.69 1176 VAL S N 1
ATOM 1237 C CA . VAL A 1 154 ? -19.442 0.963 17.241 1.00 30.93 1176 VAL S CA 1
ATOM 1238 C C . VAL A 1 154 ? -18.242 0.028 17.325 1.00 30.03 1176 VAL S C 1
ATOM 1239 O O . VAL A 1 154 ? -18.084 -0.876 16.500 1.00 27.91 1176 VAL S O 1
ATOM 1243 N N . PRO A 1 155 ? -17.378 0.234 18.328 1.00 28.80 1177 PRO S N 1
ATOM 1244 C CA . PRO A 1 155 ? -16.209 -0.640 18.456 1.00 28.97 1177 PRO S CA 1
ATOM 1245 C C . PRO A 1 155 ? -16.583 -1.991 19.071 1.00 28.34 1177 PRO S C 1
ATOM 1246 O O . PRO A 1 155 ? -17.723 -2.207 19.490 1.00 26.88 1177 PRO S O 1
ATOM 1250 N N . TYR A 1 156 ? -15.616 -2.904 19.087 1.00 28.34 1178 TYR S N 1
ATOM 1251 C CA . TYR A 1 156 ? -15.791 -4.198 19.729 1.00 27.26 1178 TYR S CA 1
ATOM 1252 C C . TYR A 1 156 ? -15.407 -3.876 21.180 1.00 26.26 1178 TYR S C 1
ATOM 1253 O O . TYR A 1 156 ? -14.283 -3.462 21.449 1.00 24.61 1178 TYR S O 1
ATOM 1262 N N . LEU A 1 157 ? -16.331 -4.047 22.113 1.00 26.00 1179 LEU S N 1
ATOM 1263 C CA . LEU A 1 157 ? -16.033 -3.702 23.499 1.00 27.74 1179 LEU S CA 1
ATOM 1264 C C . LEU A 1 157 ? -14.943 -4.551 24.169 1.00 27.29 1179 LEU S C 1
ATOM 1265 O O . LEU A 1 157 ? -14.180 -4.041 24.991 1.00 27.34 1179 LEU S O 1
ATOM 1270 N N . GLY A 1 158 ? -14.867 -5.832 23.814 1.00 28.51 1180 GLY S N 1
ATOM 1271 C CA . GLY A 1 158 ? -13.868 -6.713 24.401 1.00 29.68 1180 GLY S CA 1
ATOM 1272 C C . GLY A 1 158 ? -12.434 -6.187 24.350 1.00 30.13 1180 GLY S C 1
ATOM 1273 O O . GLY A 1 158 ? -11.650 -6.423 25.272 1.00 30.95 1180 GLY S O 1
ATOM 1274 N N . MET A 1 159 ? -12.089 -5.482 23.274 1.00 29.37 1181 MET S N 1
ATOM 1275 C CA . MET A 1 159 ? -10.745 -4.916 23.113 1.00 29.27 1181 MET S CA 1
ATOM 1276 C C . MET A 1 159 ? -10.438 -3.916 24.231 1.00 29.51 1181 MET S C 1
ATOM 1277 O O . MET A 1 159 ? -9.358 -3.946 24.818 1.00 29.38 1181 MET S O 1
ATOM 1282 N N . TYR A 1 160 ? -11.381 -3.017 24.505 1.00 28.42 1182 TYR S N 1
ATOM 1283 C CA . TYR A 1 160 ? -11.201 -2.031 25.561 1.00 27.82 1182 TYR S CA 1
ATOM 1284 C C . TYR A 1 160 ? -11.211 -2.693 26.934 1.00 28.83 1182 TYR S C 1
ATOM 1285 O O . TYR A 1 160 ? -10.459 -2.288 27.818 1.00 29.52 1182 TYR S O 1
ATOM 1294 N N . LEU A 1 161 ? -12.064 -3.701 27.116 1.00 27.14 1183 LEU S N 1
ATOM 1295 C CA . LEU A 1 161 ? -12.127 -4.387 28.400 1.00 29.20 1183 LEU S CA 1
ATOM 1296 C C . LEU A 1 161 ? -10.755 -4.989 28.713 1.00 29.31 1183 LEU S C 1
ATOM 1297 O O . LEU A 1 161 ? -10.255 -4.856 29.821 1.00 29.67 1183 LEU S O 1
ATOM 1302 N N . THR A 1 162 ? -10.148 -5.635 27.723 1.00 29.47 1184 THR S N 1
ATOM 1303 C CA . THR A 1 162 ? -8.839 -6.243 27.896 1.00 29.10 1184 THR S CA 1
ATOM 1304 C C . THR A 1 162 ? -7.791 -5.188 28.250 1.00 28.58 1184 THR S C 1
ATOM 1305 O O . THR A 1 162 ? -6.980 -5.408 29.154 1.00 26.31 1184 THR S O 1
ATOM 1309 N N . ASP A 1 163 ? -7.822 -4.045 27.560 1.00 25.20 1185 ASP S N 1
ATOM 1310 C CA . ASP A 1 163 ? -6.868 -2.962 27.828 1.00 26.40 1185 ASP S CA 1
ATOM 1311 C C . ASP A 1 163 ? -6.992 -2.517 29.292 1.00 25.48 1185 ASP S C 1
ATOM 1312 O O . ASP A 1 163 ? -5.988 -2.220 29.950 1.00 25.52 1185 ASP S O 1
ATOM 1317 N N . LEU A 1 164 ? -8.228 -2.463 29.789 1.00 23.42 1186 LEU S N 1
ATOM 1318 C CA . LEU A 1 164 ? -8.496 -2.066 31.168 1.00 23.80 1186 LEU S CA 1
ATOM 1319 C C . LEU A 1 164 ? -8.005 -3.112 32.177 1.00 24.41 1186 LEU S C 1
ATOM 1320 O O . LEU A 1 164 ? -7.473 -2.766 33.228 1.00 25.25 1186 LEU S O 1
ATOM 1325 N N . VAL A 1 165 ? -8.195 -4.390 31.867 1.00 24.71 1187 VAL S N 1
ATOM 1326 C CA . VAL A 1 165 ? -7.734 -5.446 32.757 1.00 24.98 1187 VAL S CA 1
ATOM 1327 C C . VAL A 1 165 ? -6.218 -5.304 32.884 1.00 27.52 1187 VAL S C 1
ATOM 1328 O O . VAL A 1 165 ? -5.665 -5.363 33.981 1.00 29.34 1187 VAL S O 1
ATOM 1332 N N . PHE A 1 166 ? -5.562 -5.093 31.747 1.00 27.92 1188 PHE S N 1
ATOM 1333 C CA . PHE A 1 166 ? -4.120 -4.929 31.692 1.00 31.20 1188 PHE S CA 1
ATOM 1334 C C . PHE A 1 166 ? -3.663 -3.801 32.634 1.00 32.64 1188 PHE S C 1
ATOM 1335 O O . PHE A 1 166 ? -2.689 -3.943 33.375 1.00 31.26 1188 PHE S O 1
ATOM 1343 N N . ILE A 1 167 ? -4.361 -2.671 32.606 1.00 31.59 1189 ILE S N 1
ATOM 1344 C CA . ILE A 1 167 ? -3.986 -1.579 33.483 1.00 30.07 1189 ILE S CA 1
ATOM 1345 C C . ILE A 1 167 ? -4.297 -1.915 34.937 1.00 30.96 1189 ILE S C 1
ATOM 1346 O O . ILE A 1 167 ? -3.497 -1.614 35.817 1.00 29.18 1189 ILE S O 1
ATOM 1351 N N . GLU A 1 168 ? -5.450 -2.540 35.188 1.00 31.34 1190 GLU S N 1
ATOM 1352 C CA . GLU A 1 168 ? -5.845 -2.900 36.544 1.00 32.88 1190 GLU S CA 1
ATOM 1353 C C . GLU A 1 168 ? -4.848 -3.850 37.214 1.00 34.64 1190 GLU S C 1
ATOM 1354 O O . GLU A 1 168 ? -4.435 -3.624 38.349 1.00 36.85 1190 GLU S O 1
ATOM 1360 N N . GLU A 1 169 ? -4.467 -4.908 36.506 1.00 34.82 1191 GLU S N 1
ATOM 1361 C CA . GLU A 1 169 ? -3.519 -5.903 37.015 1.00 36.01 1191 GLU S CA 1
ATOM 1362 C C . GLU A 1 169 ? -2.076 -5.401 37.158 1.00 34.74 1191 GLU S C 1
ATOM 1363 O O . GLU A 1 169 ? -1.335 -5.884 38.023 1.00 35.04 1191 GLU S O 1
ATOM 1369 N N . GLY A 1 170 ? -1.681 -4.449 36.309 1.00 31.15 1192 GLY S N 1
ATOM 1370 C CA . GLY A 1 170 ? -0.321 -3.946 36.331 1.00 29.47 1192 GLY S CA 1
ATOM 1371 C C . GLY A 1 170 ? -0.002 -2.708 37.146 1.00 30.10 1192 GLY S C 1
ATOM 1372 O O . GLY A 1 170 ? 1.163 -2.323 37.253 1.00 29.40 1192 GLY S O 1
ATOM 1373 N N . THR A 1 171 ? -1.012 -2.076 37.725 1.00 30.11 1193 THR S N 1
ATOM 1374 C CA . THR A 1 171 ? -0.789 -0.868 38.520 1.00 30.59 1193 THR S CA 1
ATOM 1375 C C . THR A 1 171 ? -1.618 -0.960 39.800 1.00 29.49 1193 THR S C 1
ATOM 1376 O O . THR A 1 171 ? -2.749 -1.452 39.779 1.00 28.30 1193 THR S O 1
ATOM 1380 N N . PRO A 1 172 ? -1.068 -0.493 40.933 1.00 29.65 1194 PRO S N 1
ATOM 1381 C CA . PRO A 1 172 ? -1.802 -0.550 42.200 1.00 28.37 1194 PRO S CA 1
ATOM 1382 C C . PRO A 1 172 ? -2.788 0.611 42.372 1.00 29.06 1194 PRO S C 1
ATOM 1383 O O . PRO A 1 172 ? -2.497 1.737 41.982 1.00 28.55 1194 PRO S O 1
ATOM 1387 N N . ASN A 1 173 ? -3.957 0.329 42.947 1.00 30.61 1195 ASN S N 1
ATOM 1388 C CA . ASN A 1 173 ? -4.960 1.373 43.169 1.00 32.25 1195 ASN S CA 1
ATOM 1389 C C . ASN A 1 173 ? -4.413 2.439 44.098 1.00 33.80 1195 ASN S C 1
ATOM 1390 O O . ASN A 1 173 ? -4.665 3.629 43.911 1.00 33.42 1195 ASN S O 1
ATOM 1395 N N . TYR A 1 174 ? -3.682 1.993 45.114 1.00 34.65 1196 TYR S N 1
ATOM 1396 C CA . TYR A 1 174 ? -3.091 2.896 46.087 1.00 37.04 1196 TYR S CA 1
ATOM 1397 C C . TYR A 1 174 ? -1.576 2.833 46.004 1.00 39.17 1196 TYR S C 1
ATOM 1398 O O . TYR A 1 174 ? -1.012 1.848 45.515 1.00 41.05 1196 TYR S O 1
ATOM 1407 N N . THR A 1 175 ? -0.924 3.897 46.465 1.00 40.75 1197 THR S N 1
ATOM 1408 C CA . THR A 1 175 ? 0.527 3.974 46.465 1.00 42.74 1197 THR S CA 1
ATOM 1409 C C . THR A 1 175 ? 1.027 3.287 47.731 1.00 44.98 1197 THR S C 1
ATOM 1410 O O . THR A 1 175 ? 0.239 2.897 48.589 1.00 43.44 1197 THR S O 1
ATOM 1414 N N . GLU A 1 176 ? 2.341 3.153 47.846 1.00 49.78 1198 GLU S N 1
ATOM 1415 C CA . GLU A 1 176 ? 2.941 2.509 49.005 1.00 54.79 1198 GLU S CA 1
ATOM 1416 C C . GLU A 1 176 ? 2.529 3.184 50.317 1.00 54.71 1198 GLU S C 1
ATOM 1417 O O . GLU A 1 176 ? 2.477 2.542 51.368 1.00 55.00 1198 GLU S O 1
ATOM 1423 N N . ASP A 1 177 ? 2.226 4.476 50.247 1.00 54.82 1199 ASP S N 1
ATOM 1424 C CA . ASP A 1 177 ? 1.829 5.227 51.433 1.00 54.86 1199 ASP S CA 1
ATOM 1425 C C . ASP A 1 177 ? 0.347 5.087 51.724 1.00 53.00 1199 ASP S C 1
ATOM 1426 O O . ASP A 1 177 ? -0.151 5.668 52.684 1.00 55.00 1199 ASP S O 1
ATOM 1431 N N . GLY A 1 178 ? -0.360 4.324 50.897 1.00 50.43 1200 GLY S N 1
ATOM 1432 C CA . GLY A 1 178 ? -1.785 4.143 51.109 1.00 47.93 1200 GLY S CA 1
ATOM 1433 C C . GLY A 1 178 ? -2.652 5.219 50.473 1.00 45.37 1200 GLY S C 1
ATOM 1434 O O . GLY A 1 178 ? -3.859 5.294 50.735 1.00 46.32 1200 GLY S O 1
ATOM 1435 N N . LEU A 1 179 ? -2.043 6.057 49.640 1.00 42.60 1201 LEU S N 1
ATOM 1436 C CA . LEU A 1 179 ? -2.776 7.119 48.956 1.00 40.62 1201 LEU S CA 1
ATOM 1437 C C . LEU A 1 179 ? -3.291 6.630 47.613 1.00 38.48 1201 LEU S C 1
ATOM 1438 O O . LEU A 1 179 ? -2.735 5.706 47.028 1.00 37.11 1201 LEU S O 1
ATOM 1443 N N . VAL A 1 180 ? -4.355 7.252 47.126 1.00 36.52 1202 VAL S N 1
ATOM 1444 C CA . VAL A 1 180 ? -4.911 6.894 45.825 1.00 34.79 1202 VAL S CA 1
ATOM 1445 C C . VAL A 1 180 ? -3.844 7.145 44.763 1.00 33.92 1202 VAL S C 1
ATOM 1446 O O . VAL A 1 180 ? -3.223 8.203 44.753 1.00 32.66 1202 VAL S O 1
ATOM 1450 N N . ASN A 1 181 ? -3.625 6.170 43.881 1.00 34.06 1203 ASN S N 1
ATOM 1451 C CA . ASN A 1 181 ? -2.634 6.305 42.809 1.00 32.90 1203 ASN S CA 1
ATOM 1452 C C . ASN A 1 181 ? -3.301 7.049 41.653 1.00 32.95 1203 ASN S C 1
ATOM 1453 O O . ASN A 1 181 ? -3.856 6.422 40.744 1.00 34.51 1203 ASN S O 1
ATOM 1458 N N . PHE A 1 182 ? -3.247 8.381 41.683 1.00 31.25 1204 PHE S N 1
ATOM 1459 C CA . PHE A 1 182 ? -3.877 9.193 40.634 1.00 31.10 1204 PHE S CA 1
ATOM 1460 C C . PHE A 1 182 ? -3.342 8.919 39.246 1.00 32.25 1204 PHE S C 1
ATOM 1461 O O . PHE A 1 182 ? -4.055 9.076 38.260 1.00 34.38 1204 PHE S O 1
ATOM 1469 N N . SER A 1 183 ? -2.084 8.509 39.171 1.00 31.69 1205 SER S N 1
ATOM 1470 C CA . SER A 1 183 ? -1.465 8.172 37.895 1.00 32.48 1205 SER S CA 1
ATOM 1471 C C . SER A 1 183 ? -2.322 7.089 37.198 1.00 31.07 1205 SER S C 1
ATOM 1472 O O . SER A 1 183 ? -2.615 7.174 36.004 1.00 30.13 1205 SER S O 1
ATOM 1475 N N . LYS A 1 184 ? -2.734 6.088 37.973 1.00 29.39 1206 LYS S N 1
ATOM 1476 C CA . LYS A 1 184 ? -3.549 4.987 37.479 1.00 28.71 1206 LYS S CA 1
ATOM 1477 C C . LYS A 1 184 ? -4.970 5.448 37.136 1.00 28.60 1206 LYS S C 1
ATOM 1478 O O . LYS A 1 184 ? -5.584 4.927 36.199 1.00 27.19 1206 LYS S O 1
ATOM 1484 N N . MET A 1 185 ? -5.498 6.402 37.904 1.00 28.80 1207 MET S N 1
ATOM 1485 C CA . MET A 1 185 ? -6.840 6.911 37.645 1.00 29.34 1207 MET S CA 1
ATOM 1486 C C . MET A 1 185 ? -6.871 7.536 36.246 1.00 30.44 1207 MET S C 1
ATOM 1487 O O . MET A 1 185 ? -7.828 7.327 35.498 1.00 30.28 1207 MET S O 1
ATOM 1492 N N . ARG A 1 186 ? -5.821 8.279 35.891 1.00 30.17 1208 ARG S N 1
ATOM 1493 C CA . ARG A 1 186 ? -5.737 8.926 34.578 1.00 32.87 1208 ARG S CA 1
ATOM 1494 C C . ARG A 1 186 ? -5.586 7.934 33.442 1.00 33.01 1208 ARG S C 1
ATOM 1495 O O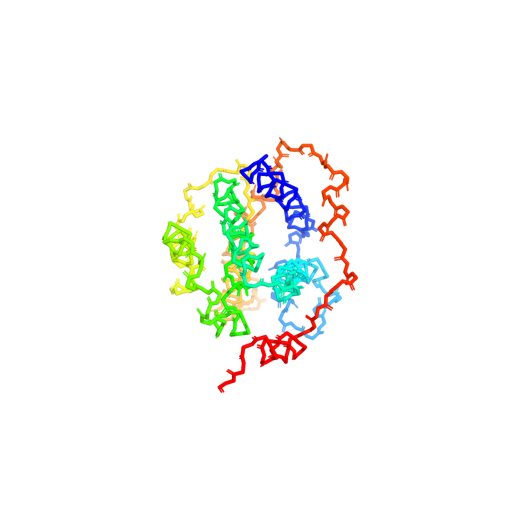 . ARG A 1 186 ? -6.144 8.140 32.369 1.00 31.59 1208 ARG S O 1
ATOM 1503 N N . MET A 1 187 ? -4.800 6.879 33.662 1.00 33.64 1209 MET S N 1
ATOM 1504 C CA . MET A 1 187 ? -4.597 5.852 32.635 1.00 34.54 1209 MET S CA 1
ATOM 1505 C C . MET A 1 187 ? -5.955 5.257 32.294 1.00 33.36 1209 MET S C 1
ATOM 1506 O O . MET A 1 187 ? -6.313 5.118 31.130 1.00 33.97 1209 MET S O 1
ATOM 1511 N N . ILE A 1 188 ? -6.713 4.914 33.324 1.00 32.36 1210 ILE S N 1
ATOM 1512 C CA . ILE A 1 188 ? -8.032 4.343 33.129 1.00 33.24 1210 ILE S CA 1
ATOM 1513 C C . ILE A 1 188 ? -9.000 5.315 32.457 1.00 34.12 1210 ILE S C 1
ATOM 1514 O O . ILE A 1 188 ? -9.756 4.921 31.569 1.00 32.52 1210 ILE S O 1
ATOM 1519 N N . SER A 1 189 ? -8.962 6.581 32.869 1.00 34.15 1211 SER S N 1
ATOM 1520 C CA . SER A 1 189 ? -9.838 7.597 32.295 1.00 34.92 1211 SER S CA 1
ATOM 1521 C C . SER A 1 189 ? -9.600 7.807 30.814 1.00 33.97 1211 SER S C 1
ATOM 1522 O O . SER A 1 189 ? -10.549 7.909 30.030 1.00 34.79 1211 SER S O 1
ATOM 1525 N N . HIS A 1 190 ? -8.331 7.886 30.434 1.00 32.08 1212 HIS S N 1
ATOM 1526 C CA . HIS A 1 190 ? -7.973 8.079 29.046 1.00 32.08 1212 HIS S CA 1
ATOM 1527 C C . HIS A 1 190 ? -8.700 7.064 28.169 1.00 31.83 1212 HIS S C 1
ATOM 1528 O O . HIS A 1 190 ? -9.216 7.408 27.112 1.00 30.76 1212 HIS S O 1
ATOM 1535 N N . ILE A 1 191 ? -8.738 5.811 28.609 1.00 32.00 1213 ILE S N 1
ATOM 1536 C CA . ILE A 1 191 ? -9.414 4.762 27.849 1.00 32.11 1213 ILE S CA 1
ATOM 1537 C C . ILE A 1 191 ? -10.932 4.946 27.871 1.00 32.27 1213 ILE S C 1
ATOM 1538 O O . ILE A 1 191 ? -11.598 4.798 26.843 1.00 31.75 1213 ILE S O 1
ATOM 1543 N N . ILE A 1 192 ? -11.477 5.266 29.040 1.00 30.47 1214 ILE S N 1
ATOM 1544 C CA . ILE A 1 192 ? -12.908 5.459 29.151 1.00 30.88 1214 ILE S CA 1
ATOM 1545 C C . ILE A 1 192 ? -13.350 6.631 28.294 1.00 33.25 1214 ILE S C 1
ATOM 1546 O O . ILE A 1 192 ? -14.445 6.624 27.744 1.00 36.33 1214 ILE S O 1
ATOM 1551 N N . ARG A 1 193 ? -12.493 7.633 28.166 1.00 35.09 1215 ARG S N 1
ATOM 1552 C CA . ARG A 1 193 ? -12.828 8.791 27.361 1.00 37.18 1215 ARG S CA 1
ATOM 1553 C C . ARG A 1 193 ? -13.018 8.451 25.884 1.00 37.86 1215 ARG S C 1
ATOM 1554 O O . ARG A 1 193 ? -13.947 8.945 25.257 1.00 36.82 1215 ARG S O 1
ATOM 1562 N N . GLU A 1 194 ? -12.148 7.622 25.319 1.00 37.58 1216 GLU S N 1
ATOM 1563 C CA . GLU A 1 194 ? -12.303 7.263 23.908 1.00 39.89 1216 GLU S CA 1
ATOM 1564 C C . GLU A 1 194 ? -13.641 6.541 23.767 1.00 39.22 1216 GLU S C 1
ATOM 1565 O O . GLU A 1 194 ? -14.407 6.802 22.837 1.00 38.83 1216 GLU S O 1
ATOM 1571 N N . ILE A 1 195 ? -13.919 5.641 24.707 1.00 37.02 1217 ILE S N 1
ATOM 1572 C CA . ILE A 1 195 ? -15.168 4.886 24.695 1.00 35.67 1217 ILE S CA 1
ATOM 1573 C C . ILE A 1 195 ? -16.391 5.820 24.727 1.00 34.53 1217 ILE S C 1
ATOM 1574 O O . ILE A 1 195 ? -17.331 5.660 23.943 1.00 32.54 1217 ILE S O 1
ATOM 1579 N N . ARG A 1 196 ? -16.379 6.789 25.636 1.00 33.40 1218 ARG S N 1
ATOM 1580 C CA . ARG A 1 196 ? -17.498 7.718 25.739 1.00 35.46 1218 ARG S CA 1
ATOM 1581 C C . ARG A 1 196 ? -17.706 8.499 24.443 1.00 35.15 1218 ARG S C 1
ATOM 1582 O O . ARG A 1 196 ? -18.839 8.781 24.064 1.00 35.58 1218 ARG S O 1
ATOM 1590 N N . GLN A 1 197 ? -16.619 8.837 23.760 1.00 36.59 1219 GLN S N 1
ATOM 1591 C CA . GLN A 1 197 ? -16.724 9.571 22.504 1.00 39.83 1219 GLN S CA 1
ATOM 1592 C C . GLN A 1 197 ? -17.568 8.802 21.492 1.00 38.98 1219 GLN S C 1
ATOM 1593 O O . GLN A 1 197 ? -18.438 9.368 20.828 1.00 37.71 1219 GLN S O 1
ATOM 1599 N N . PHE A 1 198 ? -17.301 7.506 21.378 1.00 38.06 1220 PHE S N 1
ATOM 1600 C CA . PHE A 1 198 ? -18.039 6.665 20.445 1.00 37.74 1220 PHE S CA 1
ATOM 1601 C C . PHE A 1 198 ? -19.476 6.392 20.906 1.00 36.92 1220 PHE S C 1
ATOM 1602 O O . PHE A 1 198 ? -20.350 6.130 20.094 1.00 37.57 1220 PHE S O 1
ATOM 1610 N N . GLN A 1 199 ? -19.723 6.458 22.208 1.00 37.79 1221 GLN S N 1
ATOM 1611 C CA . GLN A 1 199 ? -21.066 6.220 22.736 1.00 38.41 1221 GLN S CA 1
ATOM 1612 C C . GLN A 1 199 ? -21.984 7.409 22.503 1.00 40.77 1221 GLN S C 1
ATOM 1613 O O . GLN A 1 199 ? -23.197 7.250 22.332 1.00 39.49 1221 GLN S O 1
ATOM 1619 N N . GLN A 1 200 ? -21.399 8.601 22.523 1.00 42.69 1222 GLN S N 1
ATOM 1620 C CA . GLN A 1 200 ? -22.167 9.831 22.401 1.00 45.96 1222 GLN S CA 1
ATOM 1621 C C . GLN A 1 200 ? -22.729 10.208 21.046 1.00 46.17 1222 GLN S C 1
ATOM 1622 O O . GLN A 1 200 ? -23.847 10.709 20.961 1.00 48.31 1222 GLN S O 1
ATOM 1628 N N . THR A 1 201 ? -21.977 9.991 19.981 1.00 45.40 1223 THR S N 1
ATOM 1629 C CA . THR A 1 201 ? -22.502 10.328 18.672 1.00 43.47 1223 THR S CA 1
ATOM 1630 C C . THR A 1 201 ? -23.387 9.180 18.215 1.00 42.72 1223 THR S C 1
ATOM 1631 O O . THR A 1 201 ? -22.954 8.029 18.235 1.00 42.26 1223 THR S O 1
ATOM 1635 N N . THR A 1 202 ? -24.622 9.478 17.822 1.00 40.17 1224 THR S N 1
ATOM 1636 C CA . THR A 1 202 ? -25.520 8.425 17.352 1.00 39.89 1224 THR S CA 1
ATOM 1637 C C . THR A 1 202 ? -25.616 8.387 15.833 1.00 38.60 1224 THR S C 1
ATOM 1638 O O . THR A 1 202 ? -25.249 9.340 15.145 1.00 38.44 1224 THR S O 1
ATOM 1642 N N . TYR A 1 203 ? -26.103 7.265 15.320 1.00 37.58 1225 TYR S N 1
ATOM 1643 C CA . TYR A 1 203 ? -26.274 7.088 13.887 1.00 37.72 1225 TYR S CA 1
ATOM 1644 C C . TYR A 1 203 ? -27.578 7.735 13.442 1.00 38.31 1225 TYR S C 1
ATOM 1645 O O . TYR A 1 203 ? -28.592 7.666 14.150 1.00 38.18 1225 TYR S O 1
ATOM 1654 N N . LYS A 1 204 ? -27.538 8.366 12.272 1.00 39.78 1226 LYS S N 1
ATOM 1655 C CA . LYS A 1 204 ? -28.713 9.013 11.697 1.00 41.35 1226 LYS S CA 1
ATOM 1656 C C . LYS A 1 204 ? -29.425 7.993 10.806 1.00 41.60 1226 LYS S C 1
ATOM 1657 O O . LYS A 1 204 ? -29.456 8.124 9.579 1.00 41.42 1226 LYS S O 1
ATOM 1663 N N . ILE A 1 205 ? -29.979 6.968 11.448 1.00 40.46 1227 ILE S N 1
ATOM 1664 C CA . ILE A 1 205 ? -30.691 5.905 10.768 1.00 38.83 1227 ILE S CA 1
ATOM 1665 C C . ILE A 1 205 ? -32.044 5.722 11.434 1.00 39.15 1227 ILE S C 1
ATOM 1666 O O . ILE A 1 205 ? -32.125 5.598 12.656 1.00 38.80 1227 ILE S O 1
ATOM 1671 N N . ASP A 1 206 ? -33.106 5.702 10.640 1.00 37.87 1228 ASP S N 1
ATOM 1672 C CA . ASP A 1 206 ? -34.432 5.502 11.197 1.00 38.71 1228 ASP S CA 1
ATOM 1673 C C . ASP A 1 206 ? -34.617 4.021 11.450 1.00 37.35 1228 ASP S C 1
ATOM 1674 O O . ASP A 1 206 ? -34.130 3.194 10.687 1.00 37.63 1228 ASP S O 1
ATOM 1679 N N . PRO A 1 207 ? -35.319 3.664 12.535 1.00 36.76 1229 PRO S N 1
ATOM 1680 C CA . PRO A 1 207 ? -35.531 2.247 12.809 1.00 36.67 1229 PRO S CA 1
ATOM 1681 C C . PRO A 1 207 ? -36.527 1.688 11.793 1.00 38.25 1229 PRO S C 1
ATOM 1682 O O . PRO A 1 207 ? -37.270 2.449 11.167 1.00 38.66 1229 PRO S O 1
ATOM 1686 N N . GLN A 1 208 ? -36.499 0.371 11.600 1.00 38.20 1230 GLN S N 1
ATOM 1687 C CA . GLN A 1 208 ? -37.389 -0.334 10.669 1.00 40.08 1230 GLN S CA 1
ATOM 1688 C C . GLN A 1 208 ? -37.939 -1.538 11.442 1.00 40.03 1230 GLN S C 1
ATOM 1689 O O . GLN A 1 208 ? -37.322 -2.600 11.453 1.00 39.03 1230 GLN S O 1
ATOM 1695 N N . PRO A 1 209 ? -39.111 -1.384 12.084 1.00 39.65 1231 PRO S N 1
ATOM 1696 C CA . PRO A 1 209 ? -39.750 -2.442 12.875 1.00 40.38 1231 PRO S CA 1
ATOM 1697 C C . PRO A 1 209 ? -39.773 -3.846 12.287 1.00 39.92 1231 PRO S C 1
ATOM 1698 O O . PRO A 1 209 ? -39.511 -4.813 13.000 1.00 38.64 1231 PRO S O 1
ATOM 1702 N N . LYS A 1 210 ? -40.077 -3.971 11.002 1.00 39.40 1232 LYS S N 1
ATOM 1703 C CA . LYS A 1 210 ? -40.110 -5.295 10.393 1.00 40.79 1232 LYS S CA 1
ATOM 1704 C C . LYS A 1 210 ? -38.729 -5.952 10.386 1.00 39.73 1232 LYS S C 1
ATOM 1705 O O . LYS A 1 210 ? -38.590 -7.150 10.656 1.00 35.28 1232 LYS S O 1
ATOM 1711 N N . VAL A 1 211 ? -37.707 -5.161 10.077 1.00 38.26 1233 VAL S N 1
ATOM 1712 C CA . VAL A 1 211 ? -36.347 -5.679 10.051 1.00 35.73 1233 VAL S CA 1
ATOM 1713 C C . VAL A 1 211 ? -35.904 -6.015 11.474 1.00 36.24 1233 VAL S C 1
ATOM 1714 O O . VAL A 1 211 ? -35.283 -7.052 11.718 1.00 36.67 1233 VAL S O 1
ATOM 1718 N N . ILE A 1 212 ? -36.229 -5.125 12.405 1.00 35.51 1234 ILE S N 1
ATOM 1719 C CA . ILE A 1 212 ? -35.892 -5.307 13.814 1.00 37.62 1234 ILE S CA 1
ATOM 1720 C C . ILE A 1 212 ? -36.537 -6.590 14.348 1.00 38.27 1234 ILE S C 1
ATOM 1721 O O . ILE A 1 212 ? -35.898 -7.359 15.061 1.00 38.53 1234 ILE S O 1
ATOM 1726 N N . GLN A 1 213 ? -37.803 -6.808 13.994 1.00 38.66 1235 GLN S N 1
ATOM 1727 C CA . GLN A 1 213 ? -38.550 -7.989 14.420 1.00 38.81 1235 GLN S CA 1
ATOM 1728 C C . GLN A 1 213 ? -37.815 -9.243 13.954 1.00 37.41 1235 GLN S C 1
ATOM 1729 O O . GLN A 1 213 ? -37.659 -10.206 14.704 1.00 39.37 1235 GLN S O 1
ATOM 1735 N N . TYR A 1 214 ? -37.358 -9.211 12.708 1.00 35.66 1236 TYR S N 1
ATOM 1736 C CA . TYR A 1 214 ? -36.608 -10.308 12.103 1.00 34.61 1236 TYR S CA 1
ATOM 1737 C C . TYR A 1 214 ? -35.316 -10.597 12.867 1.00 34.14 1236 TYR S C 1
ATOM 1738 O O . TYR A 1 214 ? -35.003 -11.750 13.163 1.00 34.61 1236 TYR S O 1
ATOM 1747 N N . LEU A 1 215 ? -34.577 -9.536 13.180 1.00 33.67 1237 LEU S N 1
ATOM 1748 C CA . LEU A 1 215 ? -33.306 -9.644 13.889 1.00 35.08 1237 LEU S CA 1
ATOM 1749 C C . LEU A 1 215 ? -33.439 -10.090 15.342 1.00 36.82 1237 LEU S C 1
ATOM 1750 O O . LEU A 1 215 ? -32.550 -10.753 15.867 1.00 36.21 1237 LEU S O 1
ATOM 1755 N N . LEU A 1 216 ? -34.546 -9.735 15.988 1.00 41.02 1238 LEU S N 1
ATOM 1756 C CA . LEU A 1 216 ? -34.740 -10.086 17.394 1.00 44.29 1238 LEU S CA 1
ATOM 1757 C C . LEU A 1 216 ? -35.431 -11.423 17.635 1.00 45.70 1238 LEU S C 1
ATOM 1758 O O . LEU A 1 216 ? -35.646 -11.818 18.786 1.00 46.89 1238 LEU S O 1
ATOM 1763 N N . ASP A 1 217 ? -35.774 -12.113 16.553 1.00 44.60 1239 ASP S N 1
ATOM 1764 C CA . ASP A 1 217 ? -36.430 -13.412 16.643 1.00 44.38 1239 ASP S CA 1
ATOM 1765 C C . ASP A 1 217 ? -35.468 -14.459 17.204 1.00 43.81 1239 ASP S C 1
ATOM 1766 O O . ASP A 1 217 ? -34.305 -14.510 16.823 1.00 43.82 1239 ASP S O 1
ATOM 1771 N N . GLU A 1 218 ? -35.952 -15.296 18.111 1.00 43.47 1240 GLU S N 1
ATOM 1772 C CA . GLU A 1 218 ? -35.103 -16.330 18.684 1.00 45.18 1240 GLU S CA 1
ATOM 1773 C C . GLU A 1 218 ? -35.666 -17.711 18.408 1.00 43.43 1240 GLU S C 1
ATOM 1774 O O . GLU A 1 218 ? -35.073 -18.717 18.786 1.00 43.85 1240 GLU S O 1
ATOM 1780 N N . SER A 1 219 ? -36.805 -17.745 17.729 1.00 43.76 1241 SER S N 1
ATOM 1781 C CA . SER A 1 219 ? -37.496 -18.993 17.420 1.00 43.54 1241 SER S CA 1
ATOM 1782 C C . SER A 1 219 ? -36.669 -20.105 16.786 1.00 42.30 1241 SER S C 1
ATOM 1783 O O . SER A 1 219 ? -36.933 -21.276 17.037 1.00 44.46 1241 SER S O 1
ATOM 1786 N N . PHE A 1 220 ? -35.672 -19.765 15.978 1.00 41.54 1242 PHE S N 1
ATOM 1787 C CA . PHE A 1 220 ? -34.884 -20.807 15.322 1.00 40.61 1242 PHE S CA 1
ATOM 1788 C C . PHE A 1 220 ? -33.466 -21.024 15.850 1.00 38.76 1242 PHE S C 1
ATOM 1789 O O . PHE A 1 220 ? -32.701 -21.799 15.273 1.00 38.07 1242 PHE S O 1
ATOM 1797 N N . MET A 1 221 ? -33.129 -20.359 16.953 1.00 37.38 1243 MET S N 1
ATOM 1798 C CA . MET A 1 221 ? -31.798 -20.467 17.565 1.00 36.49 1243 MET S CA 1
ATOM 1799 C C . MET A 1 221 ? -31.397 -21.901 17.889 1.00 34.59 1243 MET S C 1
ATOM 1800 O O . MET A 1 221 ? -32.191 -22.666 18.428 1.00 32.35 1243 MET S O 1
ATOM 1805 N N . LEU A 1 222 ? -30.154 -22.246 17.570 1.00 33.71 1244 LEU S N 1
ATOM 1806 C CA . LEU A 1 222 ? -29.599 -23.572 17.840 1.00 33.31 1244 LEU S CA 1
ATOM 1807 C C . LEU A 1 222 ? -28.350 -23.343 18.679 1.00 35.61 1244 LEU S C 1
ATOM 1808 O O . LEU A 1 222 ? -27.518 -22.515 18.319 1.00 37.17 1244 LEU S O 1
ATOM 1813 N N . ASP A 1 223 ? -28.208 -24.064 19.788 1.00 35.45 1245 ASP S N 1
ATOM 1814 C CA . ASP A 1 223 ? -27.032 -23.897 20.635 1.00 34.35 1245 ASP S CA 1
ATOM 1815 C C . ASP A 1 223 ? -25.777 -24.500 20.010 1.00 33.89 1245 ASP S C 1
ATOM 1816 O O . ASP A 1 223 ? -25.843 -25.183 18.983 1.00 33.83 1245 ASP S O 1
ATOM 1821 N N . GLU A 1 224 ? -24.636 -24.233 20.635 1.00 34.16 1246 GLU S N 1
ATOM 1822 C CA . GLU A 1 224 ? -23.343 -24.707 20.153 1.00 33.94 1246 GLU S CA 1
ATOM 1823 C C . GLU A 1 224 ? -23.341 -26.152 19.666 1.00 33.23 1246 GLU S C 1
ATOM 1824 O O . GLU A 1 224 ? -22.865 -26.435 18.570 1.00 30.01 1246 GLU S O 1
ATOM 1830 N N . GLU A 1 225 ? -23.864 -27.064 20.478 1.00 31.64 1247 GLU S N 1
ATOM 1831 C CA . GLU A 1 225 ? -23.880 -28.473 20.103 1.00 33.81 1247 GLU S CA 1
ATOM 1832 C C . GLU A 1 225 ? -24.875 -28.832 18.997 1.00 31.60 1247 GLU S C 1
ATOM 1833 O O . GLU A 1 225 ? -24.582 -29.688 18.164 1.00 32.70 1247 GLU S O 1
ATOM 1839 N N . SER A 1 226 ? -26.039 -28.186 18.991 1.00 31.07 1248 SER S N 1
ATOM 1840 C CA . SER A 1 226 ? -27.054 -28.439 17.969 1.00 30.65 1248 SER S CA 1
ATOM 1841 C C . SER A 1 226 ? -26.522 -28.004 16.608 1.00 30.36 1248 SER S C 1
ATOM 1842 O O . SER A 1 226 ? -26.798 -28.639 15.585 1.00 28.70 1248 SER S O 1
ATOM 1845 N N . LEU A 1 227 ? -2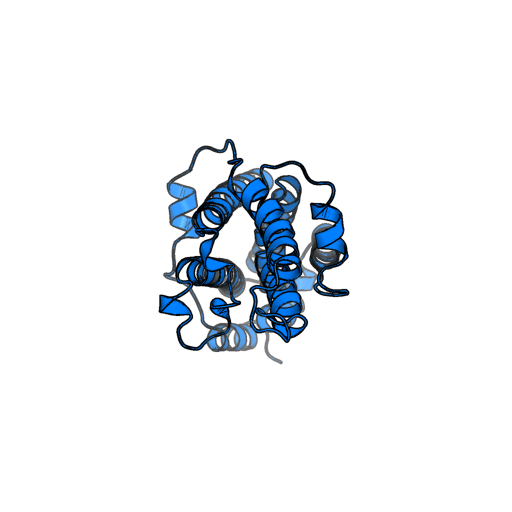5.769 -26.905 16.606 1.00 28.89 1249 LEU S N 1
ATOM 1846 C CA . LEU A 1 227 ? -25.179 -26.384 15.380 1.00 29.53 1249 LEU S CA 1
ATOM 1847 C C . LEU A 1 227 ? -24.176 -27.352 14.748 1.00 28.24 1249 LEU S C 1
ATOM 1848 O O . LEU A 1 227 ? -24.210 -27.579 13.546 1.00 26.74 1249 LEU S O 1
ATOM 1853 N N . TYR A 1 228 ? -23.287 -27.925 15.551 1.00 29.05 1250 TYR S N 1
ATOM 1854 C CA . TYR A 1 228 ? -22.294 -28.843 15.001 1.00 29.89 1250 TYR S CA 1
ATOM 1855 C C . TYR A 1 228 ? -22.969 -30.166 14.656 1.00 31.13 1250 TYR S C 1
ATOM 1856 O O . TYR A 1 228 ? -22.567 -30.866 13.732 1.00 28.47 1250 TYR S O 1
ATOM 1865 N N . GLU A 1 229 ? -24.006 -30.504 15.410 1.00 33.16 1251 GLU S N 1
ATOM 1866 C CA . GLU A 1 229 ? -24.728 -31.744 15.169 1.00 33.81 1251 GLU S CA 1
ATOM 1867 C C . GLU A 1 229 ? -25.490 -31.650 13.851 1.00 33.71 1251 GLU S C 1
ATOM 1868 O O . GLU A 1 229 ? -25.511 -32.598 13.068 1.00 33.88 1251 GLU S O 1
ATOM 1874 N N . SER A 1 230 ? -26.112 -30.502 13.608 1.00 31.60 1252 SER S N 1
ATOM 1875 C CA . SER A 1 230 ? -26.842 -30.284 12.370 1.00 31.39 1252 SER S CA 1
ATOM 1876 C C . SER A 1 230 ? -25.839 -30.317 11.211 1.00 31.02 1252 SER S C 1
ATOM 1877 O O . SER A 1 230 ? -26.108 -30.899 10.144 1.00 30.24 1252 SER S O 1
ATOM 1880 N N . SER A 1 231 ? -24.675 -29.710 11.438 1.00 29.30 1253 SER S N 1
ATOM 1881 C CA . SER A 1 231 ? -23.617 -29.664 10.436 1.00 29.29 1253 SER S CA 1
ATOM 1882 C C . SER A 1 231 ? -23.238 -31.059 9.954 1.00 29.08 1253 SER S C 1
ATOM 1883 O O . SER A 1 231 ? -23.088 -31.300 8.758 1.00 28.58 1253 SER S O 1
ATOM 1886 N N . LEU A 1 232 ? -23.075 -31.970 10.903 1.00 30.35 1254 LEU S N 1
ATOM 1887 C CA . LEU A 1 232 ? -22.737 -33.351 10.607 1.00 32.27 1254 LEU S CA 1
ATOM 1888 C C . LEU A 1 232 ? -23.812 -34.036 9.754 1.00 33.66 1254 LEU S C 1
ATOM 1889 O O . LEU A 1 232 ? -23.490 -34.924 8.968 1.00 32.26 1254 LEU S O 1
ATOM 1894 N N . LEU A 1 233 ? -25.073 -33.620 9.905 1.00 33.58 1255 LEU S N 1
ATOM 1895 C CA . LEU A 1 233 ? -26.170 -34.195 9.128 1.00 36.83 1255 LEU S CA 1
ATOM 1896 C C . LEU A 1 233 ? -26.263 -33.592 7.725 1.00 38.97 1255 LEU S C 1
ATOM 1897 O O . LEU A 1 233 ? -26.755 -34.238 6.800 1.00 40.54 1255 LEU S O 1
ATOM 1902 N N . ILE A 1 234 ? -25.817 -32.350 7.580 1.00 39.10 1256 ILE S N 1
ATOM 1903 C CA . ILE A 1 234 ? -25.840 -31.674 6.291 1.00 40.87 1256 ILE S CA 1
ATOM 1904 C C . ILE A 1 234 ? -24.679 -32.177 5.433 1.00 42.54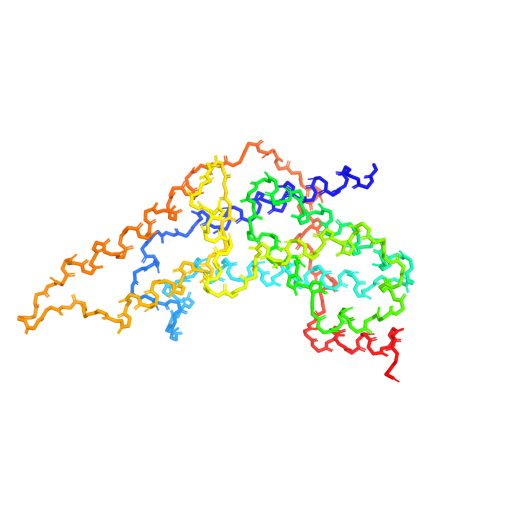 1256 ILE S C 1
ATOM 1905 O O . ILE A 1 234 ? -24.828 -32.383 4.232 1.00 41.04 1256 ILE S O 1
ATOM 1910 N N . GLU A 1 235 ? -23.527 -32.368 6.068 1.00 44.68 1257 GLU S N 1
ATOM 1911 C CA . GLU A 1 235 ? -22.332 -32.857 5.391 1.00 48.61 1257 GLU S CA 1
ATOM 1912 C C . GLU A 1 235 ? -21.530 -33.788 6.318 1.00 49.29 1257 GLU S C 1
ATOM 1913 O O . GLU A 1 235 ? -20.706 -33.332 7.107 1.00 49.78 1257 GLU S O 1
ATOM 1919 N N . PRO A 1 236 ? -21.778 -35.110 6.236 1.00 50.79 1258 PRO S N 1
ATOM 1920 C CA . PRO A 1 236 ? -21.111 -36.147 7.039 1.00 51.14 1258 PRO S CA 1
ATOM 1921 C C . PRO A 1 236 ? -19.582 -36.115 6.936 1.00 51.78 1258 PRO S C 1
ATOM 1922 O O . PRO A 1 236 ? -19.034 -35.701 5.915 1.00 51.42 1258 PRO S O 1
ATOM 1926 N N . LYS A 1 237 ? -18.899 -36.564 7.989 1.00 53.47 1259 LYS S N 1
ATOM 1927 C CA . LYS A 1 237 ? -17.437 -36.569 7.995 1.00 55.74 1259 LYS S CA 1
ATOM 1928 C C . LYS A 1 237 ? -16.866 -37.553 6.980 1.00 56.02 1259 LYS S C 1
ATOM 1929 O O . LYS A 1 237 ? -17.469 -38.629 6.796 1.00 55.35 1259 LYS S O 1
#